Protein AF-A0A1Q9DSY7-F1 (afdb_monomer_lite)

Structure (mmCIF, N/CA/C/O backbone):
data_AF-A0A1Q9DSY7-F1
#
_entry.id   AF-A0A1Q9DSY7-F1
#
loop_
_atom_site.group_PDB
_atom_site.id
_atom_site.type_symbol
_atom_site.label_atom_id
_atom_site.label_alt_id
_atom_site.label_comp_id
_atom_site.label_asym_id
_atom_site.label_entity_id
_atom_site.label_seq_id
_atom_site.pdbx_PDB_ins_code
_atom_site.Cartn_x
_atom_site.Cartn_y
_atom_site.Cartn_z
_atom_site.occupancy
_atom_site.B_iso_or_equiv
_atom_site.auth_seq_id
_atom_site.auth_comp_id
_atom_site.auth_asym_id
_atom_site.auth_atom_id
_atom_site.pdbx_PDB_model_num
ATOM 1 N N . MET A 1 1 ? -3.908 -1.572 42.242 1.00 33.19 1 MET A N 1
ATOM 2 C CA . MET A 1 1 ? -3.074 -2.535 41.492 1.00 33.19 1 MET A CA 1
ATOM 3 C C . MET A 1 1 ? -2.670 -1.877 40.187 1.00 33.19 1 MET A C 1
ATOM 5 O O . MET A 1 1 ? -3.540 -1.512 39.409 1.00 33.19 1 MET A O 1
ATOM 9 N N . PHE A 1 2 ? -1.377 -1.599 40.025 1.00 33.16 2 PHE A N 1
ATOM 10 C CA . PHE A 1 2 ? -0.825 -0.871 38.883 1.00 33.16 2 PHE A CA 1
ATOM 11 C C . PHE A 1 2 ? -0.945 -1.714 37.606 1.00 33.16 2 PHE A C 1
ATOM 13 O O . PHE A 1 2 ? -0.324 -2.766 37.497 1.00 33.16 2 PHE A O 1
ATOM 20 N N . SER A 1 3 ? -1.744 -1.250 36.643 1.00 33.09 3 SER A N 1
ATOM 21 C CA . SER A 1 3 ? -1.763 -1.789 35.282 1.00 33.09 3 SER A CA 1
ATOM 22 C C . SER A 1 3 ? -0.524 -1.270 34.558 1.00 33.09 3 SER A C 1
ATOM 24 O O . SER A 1 3 ? -0.502 -0.122 34.112 1.00 33.09 3 SER A O 1
ATOM 26 N N . ALA A 1 4 ? 0.520 -2.092 34.477 1.00 34.44 4 ALA A N 1
ATOM 27 C CA . ALA A 1 4 ? 1.692 -1.797 33.668 1.00 34.44 4 ALA A CA 1
ATOM 28 C C . ALA A 1 4 ? 1.263 -1.725 32.196 1.00 34.44 4 ALA A C 1
ATOM 30 O O . ALA A 1 4 ? 1.007 -2.740 31.551 1.00 34.44 4 ALA A O 1
ATOM 31 N N . ALA A 1 5 ? 1.148 -0.508 31.668 1.00 36.41 5 ALA A N 1
ATOM 32 C CA . ALA A 1 5 ? 1.145 -0.289 30.236 1.00 36.41 5 ALA A CA 1
ATOM 33 C C . ALA A 1 5 ? 2.483 -0.820 29.712 1.00 36.41 5 ALA A C 1
ATOM 35 O O . ALA A 1 5 ? 3.521 -0.206 29.942 1.00 36.41 5 ALA A O 1
ATOM 36 N N . HIS A 1 6 ? 2.460 -1.984 29.066 1.00 41.50 6 HIS A N 1
ATOM 37 C CA . HIS A 1 6 ? 3.607 -2.519 28.349 1.00 41.50 6 HIS A CA 1
ATOM 38 C C . HIS A 1 6 ? 3.882 -1.567 27.178 1.00 41.50 6 HIS A C 1
ATOM 40 O O . HIS A 1 6 ? 3.264 -1.637 26.116 1.00 41.50 6 HIS A O 1
ATOM 46 N N . THR A 1 7 ? 4.710 -0.556 27.423 1.00 40.81 7 THR A N 1
ATOM 47 C CA . THR A 1 7 ? 5.272 0.289 26.378 1.00 40.81 7 THR A CA 1
ATOM 48 C C . THR A 1 7 ? 6.188 -0.610 25.564 1.00 40.81 7 THR A C 1
ATOM 50 O O . THR A 1 7 ? 7.263 -0.955 26.050 1.00 40.81 7 THR A O 1
ATOM 53 N N . ALA A 1 8 ? 5.727 -1.032 24.381 1.00 44.06 8 ALA A N 1
ATOM 54 C CA . ALA A 1 8 ? 6.540 -1.778 23.425 1.00 44.06 8 ALA A CA 1
ATOM 55 C C . ALA A 1 8 ? 7.907 -1.099 23.302 1.00 44.06 8 ALA A C 1
ATOM 57 O O . ALA A 1 8 ? 7.977 0.121 23.100 1.00 44.06 8 ALA A O 1
ATOM 58 N N . GLN A 1 9 ? 8.969 -1.868 23.529 1.00 46.31 9 GLN A N 1
ATOM 59 C CA . GLN A 1 9 ? 10.326 -1.349 23.476 1.00 46.31 9 GLN A CA 1
ATOM 60 C C . GLN A 1 9 ? 10.600 -0.899 22.026 1.00 46.31 9 GLN A C 1
ATOM 62 O O . GLN A 1 9 ? 10.039 -1.469 21.086 1.00 46.31 9 GLN A O 1
ATOM 67 N N . PRO A 1 10 ? 11.423 0.139 21.799 1.00 42.69 10 PRO A N 1
ATOM 68 C CA . PRO A 1 10 ? 11.762 0.595 20.447 1.00 42.69 10 PRO A CA 1
ATOM 69 C C . PRO A 1 10 ? 12.330 -0.528 19.559 1.00 42.69 10 PRO A C 1
ATOM 71 O O . PRO A 1 10 ? 12.114 -0.506 18.347 1.00 42.69 10 PRO A O 1
ATOM 74 N N . ASP A 1 11 ? 12.964 -1.532 20.168 1.00 49.66 11 ASP A N 1
ATOM 75 C CA . ASP A 1 11 ? 13.517 -2.705 19.489 1.00 49.66 11 ASP A CA 1
ATOM 76 C C . ASP A 1 11 ? 12.422 -3.616 18.899 1.00 49.66 11 ASP A C 1
ATOM 78 O O . ASP A 1 11 ? 12.539 -4.044 17.749 1.00 49.66 11 ASP A O 1
ATOM 82 N N . ASP A 1 12 ? 11.302 -3.809 19.608 1.00 46.19 12 ASP A N 1
ATOM 83 C CA . ASP A 1 12 ? 10.169 -4.625 19.138 1.00 46.19 12 ASP A CA 1
ATOM 84 C C . ASP A 1 12 ? 9.511 -4.007 17.893 1.00 46.19 12 ASP A C 1
ATOM 86 O O . ASP A 1 12 ? 9.080 -4.698 16.962 1.00 46.19 12 ASP A O 1
ATOM 90 N N . MET A 1 13 ? 9.439 -2.672 17.852 1.00 44.25 13 MET A N 1
ATOM 91 C CA . MET A 1 13 ? 8.847 -1.947 16.727 1.00 44.25 13 MET A CA 1
ATOM 92 C C . MET A 1 13 ? 9.724 -2.022 15.477 1.00 44.25 13 MET A C 1
ATOM 94 O O . MET A 1 13 ? 9.206 -2.194 14.370 1.00 44.25 13 MET A O 1
ATOM 98 N N . GLU A 1 14 ? 11.044 -1.897 15.625 1.00 51.97 14 GLU A N 1
ATOM 99 C CA . GLU A 1 14 ? 11.958 -1.995 14.487 1.00 51.97 14 GLU A CA 1
ATOM 100 C C . GLU A 1 14 ? 12.028 -3.433 13.954 1.00 51.97 14 GLU A C 1
ATOM 102 O O . GLU A 1 14 ? 11.975 -3.635 12.738 1.00 51.97 14 GLU A O 1
ATOM 107 N N . GLU A 1 15 ? 12.019 -4.443 14.830 1.00 56.41 15 GLU A N 1
ATOM 108 C CA . GLU A 1 15 ? 11.938 -5.847 14.415 1.00 56.41 15 GLU A CA 1
ATOM 109 C C . GLU A 1 15 ? 10.671 -6.120 13.589 1.00 56.41 15 GLU A C 1
ATOM 111 O O . GLU A 1 15 ? 10.726 -6.730 12.514 1.00 56.41 15 GLU A O 1
ATOM 116 N N . SER A 1 16 ? 9.532 -5.599 14.035 1.00 48.94 16 SER A N 1
ATOM 117 C CA . SER A 1 16 ? 8.248 -5.753 13.348 1.00 48.94 16 SER A CA 1
ATOM 118 C C . SER A 1 16 ? 8.242 -5.083 11.968 1.00 48.94 16 SER A C 1
ATOM 120 O O . SER A 1 16 ? 7.760 -5.654 10.982 1.00 48.94 16 SER A O 1
ATOM 122 N N . ARG A 1 17 ? 8.865 -3.901 11.840 1.00 56.41 17 ARG A N 1
ATOM 123 C CA . ARG A 1 17 ? 9.051 -3.225 10.542 1.00 56.41 17 ARG A CA 1
ATOM 124 C C . ARG A 1 17 ? 9.922 -4.042 9.592 1.00 56.41 17 ARG A C 1
ATOM 126 O O . ARG A 1 17 ? 9.596 -4.145 8.406 1.00 56.41 17 ARG A O 1
ATOM 133 N N . LEU A 1 18 ? 11.001 -4.639 10.095 1.00 60.00 18 LEU A N 1
ATOM 134 C CA . LEU A 1 18 ? 11.885 -5.492 9.302 1.00 60.00 18 LEU A CA 1
ATOM 135 C C . LEU A 1 18 ? 11.174 -6.771 8.840 1.00 60.00 18 LEU A C 1
ATOM 137 O O . LEU A 1 18 ? 11.294 -7.141 7.669 1.00 60.00 18 LEU A O 1
ATOM 141 N N . ARG A 1 19 ? 10.381 -7.405 9.714 1.00 60.47 19 ARG A N 1
ATOM 142 C CA . ARG A 1 19 ? 9.560 -8.582 9.378 1.00 60.47 19 ARG A CA 1
ATOM 143 C C . ARG A 1 19 ? 8.547 -8.271 8.280 1.00 60.47 19 ARG A C 1
ATOM 145 O O . ARG A 1 19 ? 8.488 -9.004 7.290 1.00 60.47 19 ARG A O 1
ATOM 152 N N . ARG A 1 20 ? 7.820 -7.152 8.391 1.00 60.44 20 ARG A N 1
ATOM 153 C CA . ARG A 1 20 ? 6.873 -6.703 7.356 1.00 60.44 20 ARG A CA 1
ATOM 154 C C . ARG A 1 20 ? 7.579 -6.499 6.023 1.00 60.44 20 ARG A C 1
ATOM 156 O O . ARG A 1 20 ? 7.180 -7.070 5.012 1.00 60.44 20 ARG A O 1
ATOM 163 N N . LYS A 1 21 ? 8.677 -5.742 6.034 1.00 66.94 21 LYS A N 1
ATOM 164 C CA . LYS A 1 21 ? 9.473 -5.495 4.834 1.00 66.94 21 LYS A CA 1
ATOM 165 C C . LYS A 1 21 ? 9.927 -6.803 4.185 1.00 66.94 21 LYS A C 1
ATOM 167 O O . LYS A 1 21 ? 9.869 -6.930 2.966 1.00 66.94 21 LYS A O 1
ATOM 172 N N . HIS A 1 22 ? 10.369 -7.774 4.982 1.00 70.94 22 HIS A N 1
ATOM 173 C CA . HIS A 1 22 ? 10.793 -9.076 4.482 1.00 70.94 22 HIS A CA 1
ATOM 174 C C . HIS A 1 22 ? 9.638 -9.849 3.827 1.00 70.94 22 HIS A C 1
ATOM 176 O O . HIS A 1 22 ? 9.811 -10.393 2.734 1.00 70.94 22 HIS A O 1
ATOM 182 N N . ARG A 1 23 ? 8.456 -9.862 4.457 1.00 73.38 23 ARG A N 1
ATOM 183 C CA . ARG A 1 23 ? 7.237 -10.480 3.913 1.00 73.38 23 ARG A CA 1
ATOM 184 C C . ARG A 1 23 ? 6.830 -9.832 2.590 1.00 73.38 23 ARG A C 1
ATOM 186 O O . ARG A 1 23 ? 6.677 -10.534 1.595 1.00 73.38 23 ARG A O 1
ATOM 193 N N . ASP A 1 24 ? 6.750 -8.506 2.549 1.00 75.50 24 ASP A N 1
ATOM 194 C CA . ASP A 1 24 ? 6.347 -7.754 1.356 1.00 75.50 24 ASP A CA 1
ATOM 195 C C . ASP A 1 24 ? 7.347 -7.934 0.206 1.00 75.50 24 ASP A C 1
ATOM 197 O O . ASP A 1 24 ? 6.963 -8.150 -0.945 1.00 75.50 24 ASP A O 1
ATOM 201 N N . LEU A 1 25 ? 8.646 -7.939 0.512 1.00 81.25 25 LEU A N 1
ATOM 202 C CA . LEU A 1 25 ? 9.692 -8.214 -0.470 1.00 81.25 25 LEU A CA 1
ATOM 203 C C . LEU A 1 25 ? 9.595 -9.647 -1.020 1.00 81.25 25 LEU A C 1
ATOM 205 O O . LEU A 1 25 ? 9.795 -9.864 -2.217 1.00 81.25 25 LEU A O 1
ATOM 209 N N . GLY A 1 26 ? 9.288 -10.624 -0.161 1.00 81.06 26 GLY A N 1
ATOM 210 C CA . GLY A 1 26 ? 9.023 -12.009 -0.554 1.00 81.06 26 GLY A CA 1
ATOM 211 C C . GLY A 1 26 ? 7.814 -12.120 -1.482 1.00 81.06 26 GLY A C 1
ATOM 212 O O . GLY A 1 26 ? 7.903 -12.756 -2.532 1.00 81.06 26 GLY A O 1
ATOM 213 N N . THR A 1 27 ? 6.730 -11.418 -1.154 1.00 80.12 27 THR A N 1
ATOM 214 C CA . THR A 1 27 ? 5.525 -11.323 -1.983 1.00 80.12 27 THR A CA 1
ATOM 215 C C . THR A 1 27 ? 5.835 -10.795 -3.381 1.00 80.12 27 THR A C 1
ATOM 217 O O . THR A 1 27 ? 5.399 -11.383 -4.367 1.00 80.12 27 THR A O 1
ATOM 220 N N . MET A 1 28 ? 6.638 -9.736 -3.504 1.00 89.12 28 MET A N 1
ATOM 221 C CA . MET A 1 28 ? 6.983 -9.158 -4.812 1.00 89.12 28 MET A CA 1
ATOM 222 C C . MET A 1 28 ? 7.811 -10.109 -5.677 1.00 89.12 28 MET A C 1
ATOM 224 O O . MET A 1 28 ? 7.562 -10.226 -6.877 1.00 89.12 28 MET A O 1
ATOM 228 N N . LYS A 1 29 ? 8.751 -10.840 -5.067 1.00 90.44 29 LYS A N 1
ATOM 229 C CA . LYS A 1 29 ? 9.505 -11.896 -5.758 1.00 90.44 29 LYS A CA 1
ATOM 230 C C . LYS A 1 29 ? 8.578 -13.014 -6.231 1.00 90.44 29 LYS A C 1
ATOM 232 O O . LYS A 1 29 ? 8.679 -13.443 -7.375 1.00 90.44 29 LYS A O 1
ATOM 237 N N . TRP A 1 30 ? 7.648 -13.447 -5.379 1.00 91.81 30 TRP A N 1
ATOM 238 C CA . TRP A 1 30 ? 6.680 -14.489 -5.721 1.00 91.81 30 TRP A CA 1
ATOM 239 C C . TRP A 1 30 ? 5.741 -14.065 -6.856 1.00 91.81 30 TRP A C 1
ATOM 241 O O . TRP A 1 30 ? 5.534 -14.836 -7.786 1.00 91.81 30 TRP A O 1
ATOM 251 N N . ILE A 1 31 ? 5.240 -12.824 -6.849 1.00 87.69 31 ILE A N 1
ATOM 252 C CA . ILE A 1 31 ? 4.460 -12.267 -7.969 1.00 87.69 31 ILE A CA 1
ATOM 253 C C . ILE A 1 31 ? 5.280 -12.305 -9.263 1.00 87.69 31 ILE A C 1
ATOM 255 O O . ILE A 1 31 ? 4.754 -12.696 -10.306 1.00 87.69 31 ILE A O 1
ATOM 259 N N . GLY A 1 32 ? 6.566 -11.949 -9.194 1.00 93.75 32 GLY A N 1
ATOM 260 C CA . GLY A 1 32 ? 7.490 -12.076 -10.319 1.00 93.75 32 GLY A CA 1
ATOM 261 C C . GLY A 1 32 ? 7.547 -13.504 -10.862 1.00 93.75 32 GLY A C 1
ATOM 262 O O . GLY A 1 32 ? 7.344 -13.702 -12.055 1.00 93.75 32 GLY A O 1
ATOM 263 N N . GLU A 1 33 ? 7.720 -14.498 -9.991 1.00 93.62 33 GLU A N 1
ATOM 264 C CA . GLU A 1 33 ? 7.727 -15.923 -10.363 1.00 93.62 33 GLU A CA 1
ATOM 265 C C . GLU A 1 33 ? 6.399 -16.408 -10.966 1.00 93.62 33 GLU A C 1
ATOM 267 O O . GLU A 1 33 ? 6.382 -17.230 -11.883 1.00 93.62 33 GLU A O 1
ATOM 272 N N . LEU A 1 34 ? 5.258 -15.914 -10.480 1.00 89.31 34 LEU A N 1
ATOM 273 C CA . LEU A 1 34 ? 3.962 -16.251 -11.071 1.00 89.31 34 LEU A CA 1
ATOM 274 C C . LEU A 1 34 ? 3.811 -15.678 -12.483 1.00 89.31 34 LEU A C 1
ATOM 276 O O . LEU A 1 34 ? 3.258 -16.343 -13.361 1.00 89.31 34 LEU A O 1
ATOM 280 N N . LEU A 1 35 ? 4.299 -14.455 -12.709 1.00 90.94 35 LEU A N 1
ATOM 281 C CA . LEU A 1 35 ? 4.298 -13.825 -14.027 1.00 90.94 35 LEU A CA 1
ATOM 282 C C . LEU A 1 35 ? 5.190 -14.597 -15.002 1.00 90.94 35 LEU 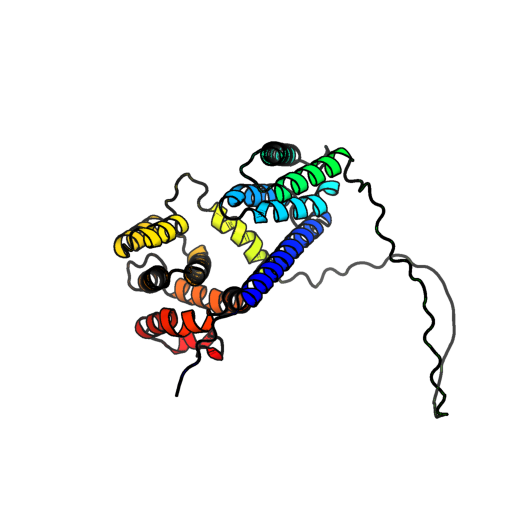A C 1
ATOM 284 O O . LEU A 1 35 ? 4.738 -14.910 -16.102 1.00 90.94 35 LEU A O 1
ATOM 288 N N . THR A 1 36 ? 6.417 -14.954 -14.606 1.00 93.56 36 THR A N 1
ATOM 289 C CA . THR A 1 36 ? 7.349 -15.693 -15.479 1.00 93.56 36 THR A CA 1
ATOM 290 C C . THR A 1 36 ? 6.828 -17.076 -15.860 1.00 93.56 36 THR A C 1
ATOM 292 O O . THR A 1 36 ? 7.066 -17.539 -16.972 1.00 93.56 36 THR A O 1
ATOM 295 N N . ARG A 1 37 ? 6.059 -17.720 -14.974 1.00 92.00 37 ARG A N 1
ATOM 296 C CA . ARG A 1 37 ? 5.406 -19.015 -15.228 1.00 92.00 37 ARG A CA 1
ATOM 297 C C . ARG A 1 37 ? 4.088 -18.911 -16.001 1.00 92.00 37 ARG A C 1
ATOM 299 O O . ARG A 1 37 ? 3.468 -19.936 -16.262 1.00 92.00 37 ARG A O 1
ATOM 306 N N . GLY A 1 38 ? 3.627 -17.703 -16.333 1.00 84.94 38 GLY A N 1
ATOM 307 C CA . GLY A 1 38 ? 2.357 -17.487 -17.035 1.00 84.94 38 GLY A CA 1
ATOM 308 C C . GLY A 1 38 ? 1.107 -17.742 -16.183 1.00 84.94 38 GLY A C 1
ATOM 309 O O . GLY A 1 38 ? 0.009 -17.841 -16.724 1.00 84.94 38 GLY A O 1
ATOM 310 N N . LEU A 1 39 ? 1.247 -17.824 -14.855 1.00 81.94 39 LEU A N 1
ATOM 311 C CA . LEU A 1 39 ? 0.126 -17.984 -13.917 1.00 81.94 39 LEU A CA 1
ATOM 312 C C . LEU A 1 39 ? -0.621 -16.662 -13.672 1.00 81.94 39 LEU A C 1
ATOM 314 O O . LEU A 1 39 ? -1.731 -16.650 -13.142 1.00 81.94 39 LEU A O 1
ATOM 318 N N . LEU A 1 40 ? -0.021 -15.542 -14.079 1.00 78.94 40 LEU A N 1
ATOM 319 C CA . LEU A 1 40 ? -0.614 -14.209 -14.083 1.00 78.94 40 LEU A CA 1
ATOM 320 C C . LEU A 1 40 ? -0.499 -13.588 -15.479 1.00 78.94 40 LEU A C 1
ATOM 322 O O . LEU A 1 40 ? 0.445 -13.854 -16.221 1.00 78.94 40 LEU A O 1
ATOM 326 N N . ARG A 1 41 ? -1.454 -12.718 -15.837 1.00 79.19 41 ARG A N 1
ATOM 327 C CA . ARG A 1 41 ? -1.409 -12.003 -17.124 1.00 79.19 41 ARG A CA 1
ATOM 328 C C . ARG A 1 41 ? -0.187 -11.086 -17.174 1.00 79.19 41 ARG A C 1
ATOM 330 O O . ARG A 1 41 ? -0.019 -10.251 -16.289 1.00 79.19 41 ARG A O 1
ATOM 337 N N . SER A 1 42 ? 0.586 -11.171 -18.255 1.00 86.25 42 SER A N 1
ATOM 338 C CA . SER A 1 42 ? 1.848 -10.438 -18.440 1.00 86.25 42 SER A CA 1
ATOM 339 C C . SER A 1 42 ? 1.718 -8.921 -18.253 1.00 86.25 42 SER A C 1
ATOM 341 O O . SER A 1 42 ? 2.563 -8.310 -17.602 1.00 86.25 42 SER A O 1
ATOM 343 N N . ARG A 1 43 ? 0.615 -8.313 -18.718 1.00 83.44 43 ARG A N 1
ATOM 344 C CA . ARG A 1 43 ? 0.329 -6.873 -18.552 1.00 83.44 43 ARG A CA 1
ATOM 345 C C . ARG A 1 43 ? 0.382 -6.368 -17.106 1.00 83.44 43 ARG A C 1
ATOM 347 O O . ARG A 1 43 ? 0.584 -5.178 -16.883 1.00 83.44 43 ARG A O 1
ATOM 354 N N . LEU A 1 44 ? 0.182 -7.254 -16.125 1.00 86.00 44 LEU A N 1
ATOM 355 C CA . LEU A 1 44 ? 0.195 -6.884 -14.711 1.00 86.00 44 LEU A CA 1
ATOM 356 C C . LEU A 1 44 ? 1.574 -6.403 -14.257 1.00 86.00 44 LEU A C 1
ATOM 358 O O . LEU A 1 44 ? 1.627 -5.552 -13.378 1.00 86.00 44 LEU A O 1
ATOM 362 N N . LEU A 1 45 ? 2.667 -6.865 -14.878 1.00 91.06 45 LEU A N 1
ATOM 363 C CA . LEU A 1 45 ? 4.018 -6.437 -14.511 1.00 91.06 45 LEU A CA 1
ATOM 364 C C . LEU A 1 45 ? 4.158 -4.909 -14.561 1.00 91.06 45 LEU A C 1
ATOM 366 O O . LEU A 1 45 ? 4.557 -4.291 -13.575 1.00 91.06 45 LEU A O 1
ATOM 370 N N . CYS A 1 46 ? 3.788 -4.298 -15.690 1.00 89.62 46 CYS A N 1
ATOM 371 C CA . CYS A 1 46 ? 3.905 -2.855 -15.872 1.00 89.62 46 CYS A CA 1
ATOM 372 C C . CYS A 1 46 ? 2.991 -2.085 -14.913 1.00 89.62 46 CYS A C 1
ATOM 374 O O . CYS A 1 46 ? 3.440 -1.122 -14.299 1.00 89.62 46 CYS A O 1
ATOM 376 N N . SER A 1 47 ? 1.741 -2.528 -14.728 1.00 86.12 47 SER A N 1
ATOM 377 C CA . SER A 1 47 ? 0.809 -1.895 -13.784 1.00 86.12 47 SER A CA 1
ATOM 378 C C . SER A 1 47 ? 1.318 -1.952 -12.342 1.00 86.12 47 SER A C 1
ATOM 380 O O . SER A 1 47 ? 1.253 -0.952 -11.629 1.00 86.12 47 SER A O 1
ATOM 382 N N . CYS A 1 48 ? 1.862 -3.095 -11.917 1.00 86.75 48 CYS A N 1
ATOM 383 C CA . CYS A 1 48 ? 2.414 -3.263 -10.579 1.00 86.75 48 CYS A CA 1
ATOM 384 C C . CYS A 1 48 ? 3.605 -2.328 -10.340 1.00 86.75 48 CYS A C 1
ATOM 386 O O . CYS A 1 48 ? 3.637 -1.622 -9.335 1.00 86.75 48 CYS A O 1
ATOM 388 N N . VAL A 1 49 ? 4.567 -2.295 -11.267 1.00 94.12 49 VAL A N 1
ATOM 389 C CA . VAL A 1 49 ? 5.760 -1.442 -11.153 1.00 94.12 49 VAL A CA 1
ATOM 390 C C . VAL A 1 49 ? 5.378 0.037 -11.166 1.00 94.12 49 VAL A C 1
ATOM 392 O O . VAL A 1 49 ? 5.826 0.778 -10.297 1.00 94.12 49 VAL A O 1
ATOM 395 N N . GLN A 1 50 ? 4.501 0.457 -12.082 1.00 91.25 50 GLN A N 1
ATOM 396 C CA . GLN A 1 50 ? 4.011 1.836 -12.150 1.00 91.25 50 GLN A CA 1
ATOM 397 C C . GLN A 1 50 ? 3.383 2.284 -10.824 1.00 91.25 50 GLN A C 1
ATOM 399 O O . GLN A 1 50 ? 3.683 3.370 -10.331 1.00 91.25 50 GLN A O 1
ATOM 404 N N . GLN A 1 51 ? 2.558 1.431 -10.212 1.00 82.62 51 GLN A N 1
ATOM 405 C CA . GLN A 1 51 ? 1.907 1.744 -8.942 1.00 82.62 51 GLN A CA 1
ATOM 406 C C . GLN A 1 51 ? 2.903 1.834 -7.780 1.00 82.62 51 GLN A C 1
ATOM 408 O O . GLN A 1 51 ? 2.820 2.744 -6.954 1.00 82.62 51 GLN A O 1
ATOM 413 N N . LEU A 1 52 ? 3.865 0.910 -7.719 1.00 87.19 52 LEU A N 1
ATOM 414 C CA . LEU A 1 52 ? 4.918 0.933 -6.703 1.00 87.19 52 LEU A CA 1
ATOM 415 C C . LEU A 1 52 ? 5.765 2.208 -6.813 1.00 87.19 52 LEU A C 1
ATOM 417 O O . LEU A 1 52 ? 6.091 2.825 -5.798 1.00 87.19 52 LEU A O 1
ATOM 421 N N . LEU A 1 53 ? 6.080 2.646 -8.034 1.00 90.88 53 LEU A N 1
ATOM 422 C CA . LEU A 1 53 ? 6.787 3.905 -8.246 1.00 90.88 53 LEU A CA 1
ATOM 423 C C . LEU A 1 53 ? 5.918 5.109 -7.867 1.00 90.88 53 LEU A C 1
ATOM 425 O O . LEU A 1 53 ? 6.433 6.014 -7.216 1.00 90.88 53 LEU A O 1
ATOM 429 N N . ALA A 1 54 ? 4.624 5.140 -8.191 1.00 84.19 54 ALA A N 1
ATOM 430 C CA . ALA A 1 54 ? 3.739 6.257 -7.836 1.00 84.19 54 ALA A CA 1
ATOM 431 C C . ALA A 1 54 ? 3.667 6.505 -6.313 1.00 84.19 54 ALA A C 1
ATOM 433 O O . ALA A 1 54 ? 3.750 7.645 -5.855 1.00 84.19 54 ALA A O 1
ATOM 434 N N . GLU A 1 55 ? 3.614 5.438 -5.511 1.00 77.88 55 GLU A N 1
ATOM 435 C CA . GLU A 1 55 ? 3.511 5.516 -4.044 1.00 77.88 55 GLU A CA 1
ATOM 436 C C . GLU A 1 55 ? 4.846 5.813 -3.330 1.00 77.88 55 GLU A C 1
ATOM 438 O O . GLU A 1 55 ? 4.879 5.998 -2.106 1.00 77.88 55 GLU A O 1
ATOM 443 N N . ARG A 1 56 ? 5.964 5.918 -4.064 1.00 82.88 56 ARG A N 1
ATOM 444 C CA . ARG A 1 56 ? 7.314 6.116 -3.496 1.00 82.88 56 ARG A CA 1
ATOM 445 C C . ARG A 1 56 ? 7.429 7.317 -2.555 1.00 82.88 56 ARG A C 1
ATOM 447 O O . ARG A 1 56 ? 8.198 7.271 -1.600 1.00 82.88 56 ARG A O 1
ATOM 454 N N . ARG A 1 57 ? 6.664 8.389 -2.811 1.00 75.94 57 ARG A N 1
ATOM 455 C CA . ARG A 1 57 ? 6.667 9.611 -1.984 1.00 75.94 57 ARG A CA 1
ATOM 456 C C . ARG A 1 57 ? 6.079 9.363 -0.596 1.00 75.94 57 ARG A C 1
ATOM 458 O O . ARG A 1 57 ? 6.496 10.001 0.363 1.00 75.94 57 ARG A O 1
ATOM 465 N N . ARG A 1 58 ? 5.121 8.439 -0.491 1.00 66.75 58 ARG A N 1
ATOM 466 C CA . ARG A 1 58 ? 4.483 8.062 0.773 1.00 66.75 58 ARG A CA 1
ATOM 467 C C . ARG A 1 58 ? 5.333 7.059 1.541 1.00 66.75 58 ARG A C 1
ATOM 469 O O . ARG A 1 58 ? 5.500 7.198 2.748 1.00 66.75 58 ARG A O 1
ATOM 476 N N . CYS A 1 59 ? 5.865 6.055 0.846 1.00 69.81 59 CYS A N 1
ATOM 477 C CA . CYS A 1 59 ? 6.775 5.078 1.429 1.00 69.81 59 CYS A CA 1
ATOM 478 C C . CYS A 1 59 ? 7.919 4.769 0.449 1.00 69.81 59 CYS A C 1
ATOM 480 O O . CYS A 1 59 ? 7.713 4.043 -0.527 1.00 69.81 59 CYS A O 1
ATOM 482 N N . PRO A 1 60 ? 9.150 5.242 0.722 1.00 77.50 60 PRO A N 1
ATOM 483 C CA . PRO A 1 60 ? 10.305 5.003 -0.148 1.00 77.50 60 PRO A CA 1
ATOM 484 C C . PRO A 1 60 ? 10.631 3.515 -0.362 1.00 77.50 60 PRO A C 1
ATOM 486 O O . PRO A 1 60 ? 11.277 3.151 -1.341 1.00 77.50 60 PRO A O 1
ATOM 489 N N . GLN A 1 61 ? 10.159 2.635 0.529 1.00 79.31 61 GLN A N 1
ATOM 490 C CA . GLN A 1 61 ? 10.361 1.185 0.447 1.00 79.31 61 GLN A CA 1
ATOM 491 C C . GLN A 1 61 ? 9.685 0.552 -0.780 1.00 79.31 61 GLN A C 1
ATOM 493 O O . GLN A 1 61 ? 10.137 -0.491 -1.246 1.00 79.31 61 GLN A O 1
ATOM 498 N N . PHE A 1 62 ? 8.666 1.195 -1.366 1.00 83.56 62 PHE A N 1
ATOM 499 C CA . PHE A 1 62 ? 8.037 0.701 -2.595 1.00 83.56 62 PHE A CA 1
ATOM 500 C C . PH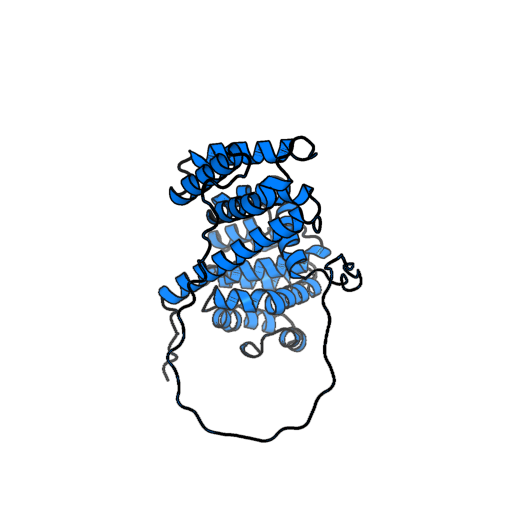E A 1 62 ? 9.003 0.644 -3.786 1.00 83.56 62 PHE A C 1
ATOM 502 O O . PHE A 1 62 ? 8.843 -0.203 -4.663 1.00 83.56 62 PHE A O 1
ATOM 509 N N . VAL A 1 63 ? 10.058 1.466 -3.790 1.00 92.62 63 VAL A N 1
ATOM 510 C CA . VAL A 1 63 ? 11.131 1.389 -4.795 1.00 92.62 63 VAL A CA 1
ATOM 511 C C . VAL A 1 63 ? 11.882 0.056 -4.694 1.00 92.62 63 VAL A C 1
ATOM 513 O O . VAL A 1 63 ? 12.208 -0.557 -5.708 1.00 92.62 63 VAL A O 1
ATOM 516 N N . GLU A 1 64 ? 12.112 -0.439 -3.475 1.00 93.00 64 GLU A N 1
ATOM 517 C CA . GLU A 1 64 ? 12.769 -1.729 -3.236 1.00 93.00 64 GLU A CA 1
ATOM 518 C C . GLU A 1 64 ? 11.896 -2.903 -3.696 1.00 93.00 64 GLU A C 1
ATOM 520 O O . GLU A 1 64 ? 12.396 -3.872 -4.268 1.00 93.00 64 GLU A O 1
ATOM 525 N N . PHE A 1 65 ? 10.582 -2.776 -3.528 1.00 91.50 65 PHE A N 1
ATOM 526 C CA . PHE A 1 65 ? 9.589 -3.740 -3.999 1.00 91.50 65 PHE A CA 1
ATOM 527 C C . PHE A 1 65 ? 9.490 -3.769 -5.529 1.00 91.50 65 PHE A C 1
ATOM 529 O O . PHE A 1 65 ? 9.494 -4.853 -6.115 1.00 91.50 65 PHE A O 1
ATOM 536 N N . ALA A 1 66 ? 9.491 -2.601 -6.183 1.00 95.31 66 ALA A N 1
ATOM 537 C CA . ALA A 1 66 ? 9.534 -2.499 -7.642 1.00 95.31 66 ALA A CA 1
ATOM 538 C C . ALA A 1 66 ? 10.809 -3.143 -8.202 1.00 95.31 66 ALA A C 1
ATOM 540 O O . ALA A 1 66 ? 10.748 -3.951 -9.130 1.00 95.31 66 ALA A O 1
ATOM 541 N N . ALA A 1 67 ? 11.958 -2.846 -7.587 1.00 97.19 67 ALA A N 1
ATOM 542 C CA . ALA A 1 67 ? 13.228 -3.439 -7.978 1.00 97.19 67 ALA A CA 1
ATOM 543 C C . ALA A 1 67 ? 13.236 -4.964 -7.792 1.00 97.19 67 ALA A C 1
ATOM 545 O O . ALA A 1 67 ? 13.709 -5.680 -8.669 1.00 97.19 67 ALA A O 1
ATOM 546 N N . ALA A 1 68 ? 12.689 -5.483 -6.689 1.00 94.88 68 ALA A N 1
ATOM 547 C CA . ALA A 1 68 ? 12.602 -6.924 -6.451 1.00 94.88 68 ALA A CA 1
ATOM 548 C C . ALA A 1 68 ? 11.715 -7.643 -7.477 1.00 94.88 68 ALA A C 1
ATOM 550 O O . ALA A 1 68 ? 12.122 -8.676 -8.005 1.00 94.88 68 ALA A O 1
ATOM 551 N N . LEU A 1 69 ? 10.548 -7.075 -7.798 1.00 95.38 69 LEU A N 1
ATOM 552 C CA . LEU A 1 69 ? 9.647 -7.610 -8.820 1.00 95.38 69 LEU A CA 1
ATOM 553 C C . LEU A 1 69 ? 10.338 -7.677 -10.193 1.00 95.38 69 LEU A C 1
ATOM 555 O O . LEU A 1 69 ? 10.292 -8.708 -10.866 1.00 95.38 69 LEU A O 1
ATOM 559 N N . LEU A 1 70 ? 11.029 -6.601 -10.582 1.00 97.44 70 LEU A N 1
ATOM 560 C CA . LEU A 1 70 ? 11.769 -6.535 -11.843 1.00 97.44 70 LEU A CA 1
ATOM 561 C C . LEU A 1 70 ? 12.979 -7.475 -11.876 1.00 97.44 70 LEU A C 1
ATOM 563 O O . LEU A 1 70 ? 13.253 -8.040 -12.927 1.00 97.44 70 LEU A O 1
ATOM 567 N N . ARG A 1 71 ? 13.675 -7.710 -10.756 1.00 96.50 71 ARG A N 1
ATOM 568 C CA . ARG A 1 71 ? 14.761 -8.711 -10.700 1.00 96.50 71 ARG A CA 1
ATOM 569 C C . ARG A 1 71 ? 14.260 -10.125 -10.992 1.00 96.50 71 ARG A C 1
ATOM 571 O O . ARG A 1 71 ? 14.965 -10.877 -11.654 1.00 96.50 71 ARG A O 1
ATOM 578 N N . SER A 1 72 ? 13.066 -10.478 -10.519 1.00 95.12 72 SER A N 1
ATOM 579 C CA . SER A 1 72 ? 12.467 -11.796 -10.762 1.00 95.12 72 SER A CA 1
ATOM 580 C C . SER A 1 72 ? 11.890 -11.927 -12.175 1.00 95.12 72 SER A C 1
ATOM 582 O O . SER A 1 72 ? 12.106 -12.932 -12.844 1.00 95.12 72 SER A O 1
ATOM 584 N N . ALA A 1 73 ? 11.161 -10.913 -12.650 1.00 95.69 73 ALA A N 1
ATOM 585 C CA . ALA A 1 73 ? 10.410 -11.000 -13.904 1.00 95.69 73 ALA A CA 1
ATOM 586 C C . ALA A 1 73 ? 11.176 -10.482 -15.138 1.00 95.69 73 ALA A C 1
ATOM 588 O O . ALA A 1 73 ? 10.872 -10.870 -16.267 1.00 95.69 73 ALA A O 1
ATOM 589 N N . GLY A 1 74 ? 12.173 -9.619 -14.943 1.00 94.19 74 GLY A N 1
ATOM 590 C CA . GLY A 1 74 ? 12.791 -8.807 -15.992 1.00 94.19 74 GLY A CA 1
ATOM 591 C C . GLY A 1 74 ? 13.348 -9.603 -17.166 1.00 94.19 74 GLY A C 1
ATOM 592 O O . GLY A 1 74 ? 13.021 -9.295 -18.308 1.00 94.19 74 GLY A O 1
ATOM 593 N N . LYS A 1 75 ? 14.071 -10.698 -16.896 1.00 95.12 75 LYS A N 1
ATOM 594 C CA . LYS A 1 75 ? 14.630 -11.577 -17.939 1.00 95.12 75 LYS A CA 1
ATOM 595 C C . LYS A 1 75 ? 13.573 -12.133 -18.900 1.00 95.12 75 LYS A C 1
ATOM 597 O O . LYS A 1 75 ? 13.861 -12.343 -20.072 1.00 95.12 75 LYS A O 1
ATOM 602 N N . THR A 1 76 ? 12.361 -12.383 -18.407 1.00 95.25 76 THR A N 1
ATOM 603 C CA . THR A 1 76 ? 11.280 -12.983 -19.206 1.00 95.25 76 THR A CA 1
ATOM 604 C C . THR A 1 76 ? 10.565 -11.946 -20.069 1.00 95.25 76 THR A C 1
ATOM 606 O O . THR A 1 76 ? 10.144 -12.254 -21.180 1.00 95.25 76 THR A O 1
ATOM 609 N N . PHE A 1 77 ? 10.422 -10.715 -19.569 1.00 95.75 77 PHE A N 1
ATOM 610 C CA . PHE A 1 77 ? 9.573 -9.697 -20.193 1.00 95.75 77 PHE A CA 1
ATOM 611 C C . PHE A 1 77 ? 10.345 -8.593 -20.921 1.00 95.75 77 PHE A C 1
ATOM 613 O O . PHE A 1 77 ? 9.790 -7.949 -21.805 1.00 95.75 77 PHE A O 1
ATOM 620 N N . ASP A 1 78 ? 11.631 -8.384 -20.640 1.00 95.00 78 ASP A N 1
ATOM 621 C CA . ASP A 1 78 ? 12.458 -7.393 -21.341 1.00 95.00 78 ASP A CA 1
ATOM 622 C C . ASP A 1 78 ? 12.981 -7.923 -22.691 1.00 95.00 78 ASP A C 1
ATOM 624 O O . ASP A 1 78 ? 14.147 -7.761 -23.052 1.00 95.00 78 ASP A O 1
ATOM 628 N N . VAL A 1 79 ? 12.089 -8.525 -23.488 1.00 94.12 79 VAL A N 1
ATOM 629 C CA . VAL A 1 79 ? 12.353 -9.065 -24.836 1.00 94.12 79 VAL A CA 1
ATOM 630 C C . VAL A 1 79 ? 11.611 -8.260 -25.913 1.00 94.12 79 VAL A C 1
ATOM 632 O O . VAL A 1 79 ? 10.505 -7.791 -25.642 1.00 94.12 79 VAL A O 1
ATOM 635 N N . PRO A 1 80 ? 12.186 -8.031 -27.113 1.00 93.00 80 PRO A N 1
ATOM 636 C CA . PRO A 1 80 ? 11.563 -7.196 -28.152 1.00 93.00 80 PRO A CA 1
ATOM 637 C C . PRO A 1 80 ? 10.188 -7.683 -28.616 1.00 93.00 80 PRO A C 1
ATOM 639 O O . PRO A 1 80 ? 9.371 -6.879 -29.047 1.00 93.00 80 PRO A O 1
ATOM 642 N N . SER A 1 81 ? 9.929 -8.985 -28.499 1.00 94.38 81 SER A N 1
ATOM 643 C CA . SER A 1 81 ? 8.672 -9.631 -28.884 1.00 94.38 81 SER A CA 1
ATOM 644 C C . SER A 1 81 ? 7.513 -9.375 -27.919 1.00 94.38 81 SER A C 1
ATOM 646 O O . SER A 1 81 ? 6.375 -9.720 -28.235 1.00 94.38 81 SER A O 1
ATOM 648 N N . TRP A 1 82 ? 7.767 -8.805 -26.737 1.00 95.44 82 TRP A N 1
ATOM 649 C CA . TRP A 1 82 ? 6.721 -8.598 -25.745 1.00 95.44 82 TRP A CA 1
ATOM 650 C C . TRP A 1 82 ? 5.945 -7.298 -25.986 1.00 95.44 82 TRP A C 1
ATOM 652 O O . TRP A 1 82 ? 6.514 -6.207 -25.958 1.00 95.44 82 TRP A O 1
ATOM 662 N N . GLU A 1 83 ? 4.624 -7.416 -26.148 1.00 93.88 83 GLU A N 1
ATOM 663 C CA . GLU A 1 83 ? 3.694 -6.319 -26.467 1.00 93.88 83 GLU A CA 1
ATOM 664 C C . GLU A 1 83 ? 3.838 -5.094 -25.545 1.00 93.88 83 GLU A C 1
ATOM 666 O O . GLU A 1 83 ? 3.796 -3.953 -26.000 1.00 93.88 83 GLU A O 1
ATOM 671 N N . HIS A 1 84 ? 4.053 -5.307 -24.243 1.00 92.88 84 HIS A N 1
ATOM 672 C CA . HIS A 1 84 ? 4.117 -4.224 -23.254 1.00 92.88 84 HIS A CA 1
ATOM 673 C C . HIS A 1 84 ? 5.539 -3.699 -22.996 1.00 92.88 84 HIS A C 1
ATOM 675 O O . HIS A 1 84 ? 5.735 -2.847 -22.123 1.00 92.88 84 HIS A O 1
ATOM 681 N N . ARG A 1 85 ? 6.539 -4.139 -23.773 1.00 94.25 85 ARG A N 1
ATOM 682 C CA . ARG A 1 85 ? 7.924 -3.653 -23.662 1.00 94.25 85 ARG A CA 1
ATOM 683 C C . ARG A 1 85 ? 8.036 -2.122 -23.723 1.00 94.25 85 ARG A C 1
ATOM 685 O O . ARG A 1 85 ? 8.782 -1.588 -22.902 1.00 94.25 85 ARG A O 1
ATOM 692 N N . PRO A 1 86 ? 7.312 -1.381 -24.590 1.00 96.12 86 PRO A N 1
ATOM 693 C CA . PRO A 1 86 ? 7.400 0.082 -24.605 1.00 96.12 86 PRO A CA 1
ATOM 694 C C . PRO A 1 86 ? 6.973 0.725 -23.279 1.00 96.12 86 PRO A C 1
ATOM 696 O O . PRO A 1 86 ? 7.559 1.716 -22.848 1.00 96.12 86 PRO A O 1
ATOM 699 N N . GLN A 1 87 ? 5.981 0.153 -22.589 1.00 95.25 87 GLN A N 1
ATOM 700 C CA . GLN A 1 87 ? 5.571 0.626 -21.265 1.00 95.25 87 GLN A CA 1
ATOM 701 C C . GLN A 1 87 ? 6.637 0.306 -20.213 1.00 95.25 87 GLN A C 1
ATOM 703 O O . GLN A 1 87 ? 6.963 1.158 -19.391 1.00 95.25 87 GLN A O 1
ATOM 708 N N . LEU A 1 88 ? 7.228 -0.890 -20.265 1.00 96.31 88 LEU A N 1
ATOM 709 C CA . LEU A 1 88 ? 8.336 -1.260 -19.384 1.00 96.31 88 LEU A CA 1
ATOM 710 C C . LEU A 1 88 ? 9.566 -0.358 -19.583 1.00 96.31 88 LEU A C 1
ATOM 712 O O . LEU A 1 88 ? 10.199 0.033 -18.608 1.00 96.31 88 LEU A O 1
ATOM 716 N N . GLN A 1 89 ? 9.876 0.035 -20.821 1.00 96.94 89 GLN A N 1
ATOM 717 C CA . GLN A 1 89 ? 10.956 0.981 -21.118 1.00 96.94 89 GLN A CA 1
ATOM 718 C C . GLN A 1 89 ? 10.729 2.348 -20.465 1.00 96.94 89 GLN A C 1
ATOM 720 O O . GLN A 1 89 ? 11.664 2.888 -19.880 1.00 96.94 89 GLN A O 1
ATOM 725 N N . LYS A 1 90 ? 9.495 2.873 -20.497 1.00 97.50 90 LYS A N 1
ATOM 726 C CA . LYS A 1 90 ? 9.144 4.123 -19.799 1.00 97.50 90 LYS A CA 1
ATOM 727 C C . LYS A 1 90 ? 9.377 4.022 -18.291 1.00 97.50 90 LYS A C 1
ATOM 729 O O . LYS A 1 90 ? 9.911 4.949 -17.697 1.00 97.50 90 LYS A O 1
ATOM 734 N N . LEU A 1 91 ? 9.024 2.887 -17.686 1.00 97.69 91 LEU A N 1
ATOM 735 C CA . LEU A 1 91 ? 9.240 2.655 -16.255 1.00 97.69 91 LEU A CA 1
ATOM 736 C C . LEU A 1 91 ? 10.731 2.604 -15.904 1.00 97.69 91 LEU A C 1
ATOM 738 O O . LEU A 1 91 ? 11.137 3.160 -14.891 1.00 97.69 91 LEU A O 1
ATOM 742 N N . PHE A 1 92 ? 11.563 1.990 -16.749 1.00 98.00 92 PHE A N 1
ATOM 743 C CA . PHE A 1 92 ? 13.012 2.021 -16.545 1.00 98.00 92 PHE A CA 1
ATOM 744 C C . PHE A 1 92 ? 13.610 3.421 -16.702 1.00 98.00 92 PHE A C 1
ATOM 746 O O . PHE A 1 92 ? 14.501 3.755 -15.929 1.00 98.00 92 PHE A O 1
ATOM 753 N N . ALA A 1 93 ? 13.110 4.236 -17.636 1.00 97.81 93 ALA A N 1
ATOM 754 C CA . ALA A 1 93 ? 13.526 5.633 -17.758 1.00 97.81 93 ALA A CA 1
ATOM 755 C C . ALA A 1 93 ? 13.172 6.437 -16.492 1.00 97.81 93 ALA A C 1
ATOM 757 O O . ALA A 1 93 ? 14.021 7.136 -15.947 1.00 97.81 93 ALA A O 1
ATOM 758 N N . GLU A 1 94 ? 11.965 6.253 -15.938 1.00 97.31 94 GLU A N 1
ATOM 759 C CA . GLU A 1 94 ? 11.592 6.858 -14.648 1.00 97.31 94 GLU A CA 1
ATOM 760 C C . GLU A 1 94 ? 12.526 6.393 -13.514 1.00 97.31 94 GLU A C 1
ATOM 762 O O . GLU A 1 94 ? 12.950 7.186 -12.673 1.00 97.31 94 GLU A O 1
ATOM 767 N N . MET A 1 95 ? 12.888 5.108 -13.480 1.00 97.44 95 MET A N 1
ATOM 768 C CA . MET A 1 95 ? 13.825 4.579 -12.481 1.00 97.44 95 MET A CA 1
ATOM 769 C C . MET A 1 95 ? 15.249 5.130 -12.650 1.00 97.44 95 MET A C 1
ATOM 771 O O . MET A 1 95 ? 15.947 5.309 -11.651 1.00 97.44 95 MET A O 1
ATOM 775 N N . GLU A 1 96 ? 15.678 5.422 -13.875 1.00 97.62 96 GLU A N 1
ATOM 776 C CA . GLU A 1 96 ? 16.963 6.061 -14.167 1.00 97.62 96 GLU A CA 1
ATOM 777 C C . GLU A 1 96 ? 17.007 7.498 -13.633 1.00 97.62 96 GLU A C 1
ATOM 779 O O . GLU A 1 96 ? 17.931 7.840 -12.887 1.00 97.62 96 GLU A O 1
ATOM 784 N N . GLU A 1 97 ? 15.964 8.294 -13.882 1.00 96.88 97 GLU A N 1
ATOM 785 C CA . GLU A 1 97 ? 15.803 9.634 -13.297 1.00 96.88 97 GLU A CA 1
ATOM 786 C C . GLU A 1 97 ? 15.809 9.584 -11.757 1.00 96.88 97 GLU A C 1
ATOM 788 O O . GLU A 1 97 ? 16.484 10.366 -11.081 1.00 96.88 97 GLU A O 1
ATOM 793 N N . LEU A 1 98 ? 15.110 8.608 -11.169 1.00 95.75 98 LEU A N 1
ATOM 794 C CA . LEU A 1 98 ? 15.078 8.413 -9.717 1.00 95.75 98 LEU A CA 1
ATOM 795 C C . LEU A 1 98 ? 16.431 7.990 -9.129 1.00 95.75 98 LEU A C 1
ATOM 797 O O . LEU A 1 98 ? 16.712 8.283 -7.966 1.00 95.75 98 LEU A O 1
ATOM 801 N N . SER A 1 99 ? 17.287 7.326 -9.906 1.00 96.50 99 SER A N 1
ATOM 802 C CA . SER A 1 99 ? 18.608 6.869 -9.454 1.00 96.50 99 SER A CA 1
ATOM 803 C C . SER A 1 99 ? 19.624 8.007 -9.260 1.00 96.50 99 SER A C 1
ATOM 805 O O . SER A 1 99 ? 20.653 7.831 -8.591 1.00 96.50 99 SER A O 1
ATOM 807 N N . THR A 1 100 ? 19.347 9.180 -9.833 1.00 94.50 100 THR A N 1
ATOM 808 C CA . THR A 1 100 ? 20.171 10.391 -9.706 1.00 94.50 100 THR A CA 1
ATOM 809 C C . THR A 1 100 ? 19.539 11.416 -8.764 1.00 94.50 100 THR A C 1
ATOM 811 O O . THR A 1 100 ? 20.266 12.102 -8.050 1.00 94.50 100 THR A O 1
ATOM 814 N N . SER A 1 101 ? 18.208 11.444 -8.670 1.00 91.06 101 SER A N 1
ATOM 815 C CA . SER A 1 101 ? 17.444 12.367 -7.825 1.00 91.06 101 SER A CA 1
ATOM 816 C C . SER A 1 101 ? 17.738 12.249 -6.321 1.00 91.06 101 SER A C 1
ATOM 818 O O . SER A 1 101 ? 17.636 11.173 -5.735 1.00 91.06 101 SER A O 1
ATOM 820 N N . ASP A 1 102 ? 17.955 13.382 -5.647 1.00 91.06 102 ASP A N 1
ATOM 821 C CA . ASP 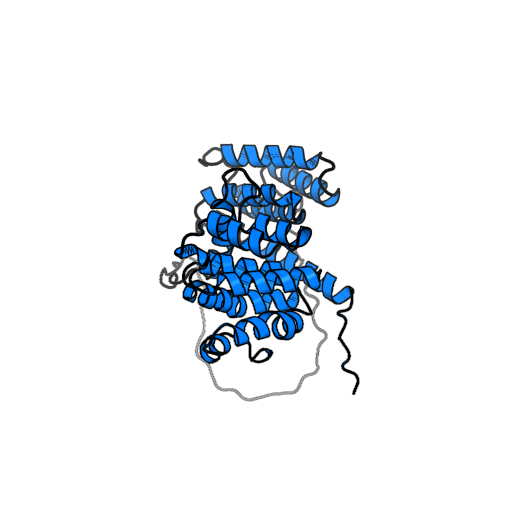A 1 102 ? 18.092 13.452 -4.180 1.00 91.06 102 ASP A CA 1
ATOM 822 C C . ASP A 1 102 ? 16.773 13.229 -3.414 1.00 91.06 102 ASP A C 1
ATOM 824 O O . ASP A 1 102 ? 16.752 13.226 -2.184 1.00 91.06 102 ASP A O 1
ATOM 828 N N . SER A 1 103 ? 15.665 12.979 -4.122 1.00 87.88 103 SER A N 1
ATOM 829 C CA . SER A 1 103 ? 14.394 12.572 -3.507 1.00 87.88 103 SER A CA 1
ATOM 830 C C . SER A 1 103 ? 14.433 11.169 -2.885 1.00 87.88 103 SER A C 1
ATOM 832 O O . SER A 1 103 ? 13.561 10.829 -2.083 1.00 87.88 103 SER A O 1
ATOM 834 N N . LEU A 1 104 ? 15.435 10.350 -3.233 1.00 90.00 104 LEU A N 1
ATOM 835 C CA . LEU A 1 104 ? 15.639 9.009 -2.693 1.00 90.00 104 LEU A CA 1
ATOM 836 C C . LEU A 1 104 ? 16.894 8.927 -1.821 1.00 90.00 104 LEU A C 1
ATOM 838 O O . LEU A 1 104 ? 17.923 9.552 -2.085 1.00 90.00 104 LEU A O 1
ATOM 842 N N . SER A 1 105 ? 16.843 8.063 -0.803 1.00 90.94 105 SER A N 1
ATOM 843 C CA . SER A 1 105 ? 18.024 7.762 0.005 1.00 90.94 105 SER A CA 1
ATOM 844 C C . SER A 1 105 ? 19.133 7.148 -0.853 1.00 90.94 105 SER A C 1
ATOM 846 O O . SER A 1 105 ? 18.879 6.455 -1.842 1.00 90.94 105 SER A O 1
ATOM 848 N N . LEU A 1 106 ? 20.387 7.364 -0.450 1.00 94.50 106 LEU A N 1
ATOM 849 C CA . LEU A 1 106 ? 21.561 6.850 -1.158 1.00 94.50 106 LEU A CA 1
ATOM 850 C C . LEU A 1 106 ? 21.476 5.332 -1.413 1.00 94.50 106 LEU A C 1
ATOM 852 O O . LEU A 1 106 ? 21.756 4.872 -2.515 1.00 94.50 106 LEU A O 1
ATOM 856 N N . ARG A 1 107 ? 20.995 4.563 -0.427 1.00 94.50 107 ARG A N 1
ATOM 857 C CA . ARG A 1 107 ? 20.766 3.114 -0.548 1.00 94.50 107 ARG A CA 1
ATOM 858 C C . ARG A 1 107 ? 19.799 2.761 -1.681 1.00 94.50 107 ARG A C 1
ATOM 860 O O . ARG A 1 107 ? 20.059 1.817 -2.418 1.00 94.50 107 ARG A O 1
ATOM 867 N N . LEU A 1 108 ? 18.684 3.482 -1.804 1.00 94.69 108 LEU A N 1
ATOM 868 C CA . LEU A 1 108 ? 17.694 3.220 -2.852 1.00 94.69 108 LEU A CA 1
ATOM 869 C C . LEU A 1 108 ? 18.222 3.632 -4.227 1.00 94.69 108 LEU A C 1
ATOM 871 O O . LEU A 1 108 ? 18.006 2.910 -5.194 1.00 94.69 108 LEU A O 1
ATOM 875 N N . ARG A 1 109 ? 18.982 4.730 -4.312 1.00 96.62 109 ARG A N 1
ATOM 876 C CA . ARG A 1 109 ? 19.666 5.122 -5.552 1.00 96.62 109 ARG A CA 1
ATOM 877 C C . ARG A 1 109 ? 20.649 4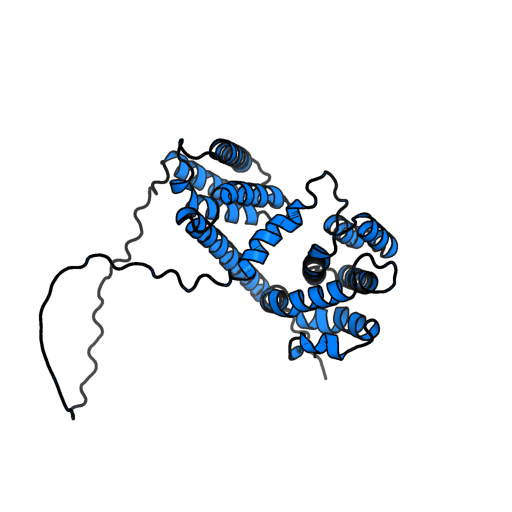.056 -6.029 1.00 96.62 109 ARG A C 1
ATOM 879 O O . ARG A 1 109 ? 20.598 3.677 -7.194 1.00 96.62 109 ARG A O 1
ATOM 886 N N . PHE A 1 110 ? 21.489 3.527 -5.138 1.00 96.50 110 PHE A N 1
ATOM 887 C CA . PHE A 1 110 ? 22.387 2.416 -5.473 1.00 96.50 110 PHE A CA 1
ATOM 888 C C . PHE A 1 110 ? 21.617 1.162 -5.891 1.00 96.50 110 PHE A C 1
ATOM 890 O O . PHE A 1 110 ? 21.933 0.578 -6.918 1.00 96.50 110 PHE A O 1
ATOM 897 N N . LEU A 1 111 ? 20.544 0.805 -5.179 1.00 96.56 111 LEU A N 1
ATOM 898 C CA . LEU A 1 111 ? 19.702 -0.337 -5.545 1.00 96.56 111 LEU A CA 1
ATOM 899 C C . LEU A 1 111 ? 19.137 -0.232 -6.973 1.00 96.56 111 LEU A C 1
ATOM 901 O O . LEU A 1 111 ? 19.048 -1.247 -7.670 1.00 96.56 111 LEU A O 1
ATOM 905 N N . LEU A 1 112 ? 18.729 0.974 -7.386 1.00 97.75 112 LEU A N 1
ATOM 906 C CA . LEU A 1 112 ? 18.247 1.249 -8.740 1.00 97.75 112 LEU A CA 1
ATOM 907 C C . LEU A 1 112 ? 19.370 1.135 -9.771 1.00 97.75 112 LEU A C 1
ATOM 909 O O . LEU A 1 112 ? 19.173 0.489 -10.796 1.00 97.75 112 LEU A O 1
ATOM 913 N N . ARG A 1 113 ? 20.554 1.686 -9.483 1.00 97.25 113 ARG A N 1
ATOM 914 C CA . ARG A 1 113 ? 21.732 1.551 -10.356 1.00 97.25 113 ARG A CA 1
ATOM 915 C C . ARG A 1 113 ? 22.120 0.087 -10.550 1.00 97.25 113 ARG A C 1
ATOM 917 O O . ARG A 1 113 ? 22.242 -0.342 -11.688 1.00 97.25 113 ARG A O 1
ATOM 924 N N . ASP A 1 114 ? 22.164 -0.699 -9.475 1.00 96.69 114 ASP A N 1
ATOM 925 C CA . ASP A 1 114 ? 22.447 -2.140 -9.531 1.00 96.69 114 ASP A CA 1
ATOM 926 C C . ASP A 1 114 ? 21.418 -2.910 -10.379 1.00 96.69 114 ASP A C 1
ATOM 928 O O . ASP A 1 114 ? 21.708 -3.976 -10.923 1.00 96.69 114 ASP A O 1
ATOM 932 N N . LEU A 1 115 ? 20.166 -2.442 -10.429 1.00 97.25 115 LEU A N 1
ATOM 933 C CA . LEU A 1 115 ? 19.130 -3.045 -11.268 1.00 97.25 115 LEU A CA 1
ATOM 934 C C . LEU A 1 115 ? 19.301 -2.657 -12.740 1.00 97.25 115 LEU A C 1
ATOM 936 O O . LEU A 1 115 ? 19.147 -3.508 -13.613 1.00 97.25 115 LEU A O 1
ATOM 940 N N . LEU A 1 116 ? 19.598 -1.386 -13.013 1.00 97.25 116 LEU A N 1
ATOM 941 C CA . LEU A 1 116 ? 19.840 -0.883 -14.365 1.00 97.25 116 LEU A CA 1
ATOM 942 C C . LEU A 1 116 ? 21.097 -1.518 -14.971 1.00 97.25 116 LEU A C 1
ATOM 944 O O . LEU A 1 116 ? 21.078 -1.908 -16.135 1.00 97.25 116 LEU A O 1
ATOM 948 N N . GLU A 1 117 ? 22.143 -1.716 -14.171 1.00 96.56 117 GLU A N 1
ATOM 949 C CA . GLU A 1 117 ? 23.349 -2.441 -14.570 1.00 96.56 117 GLU A CA 1
ATOM 950 C C . GLU A 1 117 ? 23.048 -3.917 -14.864 1.00 96.56 117 GLU A C 1
ATOM 952 O O . GLU A 1 117 ? 23.437 -4.424 -15.913 1.00 96.56 117 GLU A O 1
ATOM 957 N N . LEU A 1 118 ? 22.270 -4.594 -14.006 1.00 96.00 118 LEU A N 1
ATOM 958 C CA . LEU A 1 118 ? 21.813 -5.965 -14.269 1.00 96.00 118 LEU A CA 1
ATOM 959 C C . LEU A 1 118 ? 21.044 -6.065 -15.595 1.00 96.00 118 LEU A C 1
ATOM 961 O O . LEU A 1 118 ? 21.202 -7.036 -16.334 1.00 96.00 118 LEU A O 1
ATOM 965 N N . ARG A 1 119 ? 20.211 -5.067 -15.904 1.00 96.00 119 ARG A N 1
ATOM 966 C CA . ARG A 1 119 ? 19.484 -4.994 -17.173 1.00 96.00 119 ARG A CA 1
ATOM 967 C C . ARG A 1 119 ? 20.429 -4.775 -18.357 1.00 96.00 119 ARG A C 1
ATOM 969 O O . ARG A 1 119 ? 20.270 -5.437 -19.379 1.00 96.00 119 ARG A O 1
ATOM 976 N N . ALA A 1 120 ? 21.403 -3.872 -18.225 1.00 94.75 120 ALA A N 1
ATOM 977 C CA . ALA A 1 120 ? 22.414 -3.611 -19.251 1.00 94.75 120 ALA A CA 1
ATOM 978 C C . ALA A 1 120 ? 23.272 -4.856 -19.539 1.00 94.75 120 ALA A C 1
ATOM 980 O O . ALA A 1 120 ? 23.613 -5.115 -20.689 1.00 94.75 120 ALA A O 1
ATOM 981 N N . ALA A 1 121 ? 23.521 -5.678 -18.518 1.00 94.75 121 ALA A N 1
ATOM 982 C CA . ALA A 1 121 ? 24.146 -6.995 -18.622 1.00 94.75 121 ALA A CA 1
ATOM 983 C C . ALA A 1 121 ? 23.181 -8.106 -19.096 1.00 94.75 121 ALA A C 1
ATOM 985 O O . ALA A 1 121 ? 23.398 -9.280 -18.808 1.00 94.75 121 ALA A O 1
ATOM 986 N N . ALA A 1 122 ? 22.081 -7.760 -19.775 1.00 92.31 122 ALA A N 1
ATOM 987 C CA . ALA A 1 122 ? 21.090 -8.701 -20.306 1.00 92.31 122 ALA A CA 1
ATOM 988 C C . ALA A 1 122 ? 20.530 -9.700 -19.270 1.00 92.31 122 ALA A C 1
ATOM 990 O O . ALA A 1 122 ? 20.179 -10.833 -19.604 1.00 92.31 122 ALA A O 1
ATOM 991 N N . TRP A 1 123 ? 20.390 -9.266 -18.012 1.00 94.06 123 TRP A N 1
ATOM 992 C CA . TRP A 1 123 ? 19.907 -10.080 -16.889 1.00 94.06 123 TRP A CA 1
ATOM 993 C C . TRP A 1 123 ? 20.838 -11.228 -16.485 1.00 94.06 123 TRP A C 1
ATOM 995 O O . TRP A 1 123 ? 20.415 -12.164 -15.798 1.00 94.06 123 TRP A O 1
ATOM 1005 N N . GLU A 1 124 ? 22.107 -11.156 -16.875 1.00 87.38 124 GLU A N 1
ATOM 1006 C CA . GLU A 1 124 ? 23.148 -12.068 -16.423 1.00 87.38 124 GLU A CA 1
ATOM 1007 C C . GLU A 1 124 ? 23.803 -11.496 -15.164 1.00 87.38 124 GLU A C 1
ATOM 1009 O O . GLU A 1 124 ? 24.358 -10.398 -15.148 1.00 87.38 124 GLU A O 1
ATOM 1014 N N . SER A 1 125 ? 23.701 -12.217 -14.046 1.00 72.19 125 SER A N 1
ATOM 1015 C CA . SER A 1 125 ? 24.323 -11.771 -12.803 1.00 72.19 125 SER A CA 1
ATOM 1016 C C . SER A 1 125 ? 25.840 -11.956 -12.876 1.00 72.19 125 SER A C 1
ATOM 1018 O O . SER A 1 125 ? 26.313 -13.088 -12.947 1.00 72.19 125 SER A O 1
ATOM 1020 N N . ALA A 1 126 ? 26.607 -10.871 -12.735 1.00 58.19 126 ALA A N 1
ATOM 1021 C CA . ALA A 1 126 ? 28.076 -10.906 -12.689 1.00 58.19 126 ALA A CA 1
ATOM 1022 C C . ALA A 1 126 ? 28.656 -11.722 -11.510 1.00 58.19 126 ALA A C 1
ATOM 1024 O O . ALA A 1 126 ? 29.837 -12.064 -11.501 1.00 58.19 126 ALA A O 1
ATOM 1025 N N . ARG A 1 127 ? 27.840 -12.053 -10.496 1.00 52.69 127 ARG A N 1
ATOM 1026 C CA . ARG A 1 127 ? 28.219 -12.983 -9.425 1.00 52.69 127 ARG A CA 1
ATOM 1027 C C . ARG A 1 127 ? 27.719 -14.390 -9.757 1.00 52.69 127 ARG A C 1
ATOM 1029 O O . ARG A 1 127 ? 26.504 -14.551 -9.887 1.00 52.69 127 ARG A O 1
ATOM 1036 N N . PRO A 1 128 ? 28.593 -15.414 -9.805 1.00 37.44 128 PRO A N 1
ATOM 1037 C CA . PRO A 1 128 ? 28.124 -16.791 -9.807 1.00 37.44 128 PRO A CA 1
ATOM 1038 C C . PRO A 1 128 ? 27.262 -17.023 -8.553 1.00 37.44 128 PRO A C 1
ATOM 1040 O O . PRO A 1 128 ? 27.545 -16.431 -7.500 1.00 37.44 128 PRO A O 1
ATOM 1043 N N . PRO A 1 129 ? 26.207 -17.858 -8.625 1.00 41.47 129 PRO A N 1
ATOM 1044 C CA . PRO A 1 129 ? 25.477 -18.274 -7.436 1.00 41.47 129 PRO A CA 1
ATOM 1045 C C . PRO A 1 129 ? 26.498 -18.762 -6.414 1.00 41.47 129 PRO A C 1
ATOM 1047 O O . PRO A 1 129 ? 27.358 -19.572 -6.764 1.00 41.47 129 PRO A O 1
ATOM 1050 N N . LYS A 1 130 ? 26.440 -18.267 -5.171 1.00 40.16 130 LYS A N 1
ATOM 1051 C CA . LYS A 1 130 ? 27.226 -18.849 -4.080 1.00 40.16 130 LYS A CA 1
ATOM 1052 C C . LYS A 1 130 ? 26.817 -20.316 -3.984 1.00 40.16 130 LYS A C 1
ATOM 1054 O O . LYS A 1 130 ? 25.793 -20.631 -3.381 1.00 40.16 130 LYS A O 1
ATOM 1059 N N . GLN A 1 131 ? 27.585 -21.200 -4.612 1.00 36.81 131 GLN A N 1
ATOM 1060 C CA . GLN A 1 131 ? 27.526 -22.612 -4.312 1.00 36.81 131 GLN A CA 1
ATOM 1061 C C . GLN A 1 131 ? 27.952 -22.710 -2.853 1.00 36.81 131 GLN A C 1
ATOM 1063 O O . GLN A 1 131 ? 29.107 -22.471 -2.513 1.00 36.81 131 GLN A O 1
ATOM 1068 N N . LEU A 1 132 ? 26.988 -22.964 -1.971 1.00 38.97 132 LEU A N 1
ATOM 1069 C CA . LEU A 1 132 ? 27.283 -23.565 -0.683 1.00 38.97 132 LEU A CA 1
ATOM 1070 C C . LEU A 1 132 ? 27.957 -24.891 -1.023 1.00 38.97 132 LEU A C 1
ATOM 1072 O O . LEU A 1 132 ? 27.281 -25.853 -1.394 1.00 38.97 132 LEU A O 1
ATOM 1076 N N . SER A 1 133 ? 29.288 -24.910 -0.991 1.00 34.09 133 SER A N 1
ATOM 1077 C CA . SER A 1 133 ? 30.040 -26.148 -1.013 1.00 34.09 133 SER A CA 1
ATOM 1078 C C . SER A 1 133 ? 29.475 -27.008 0.112 1.00 34.09 133 SER A C 1
ATOM 1080 O O . SER A 1 133 ? 29.487 -26.632 1.287 1.00 34.09 133 SER A O 1
ATOM 1082 N N . LYS A 1 134 ? 28.898 -28.152 -0.258 1.00 39.00 134 LYS A N 1
ATOM 1083 C CA . LYS A 1 134 ? 28.666 -29.250 0.674 1.00 39.00 134 LYS A CA 1
ATOM 1084 C C . LYS A 1 134 ? 30.040 -29.770 1.086 1.00 39.00 134 LYS A C 1
ATOM 1086 O O . LYS A 1 134 ? 30.489 -30.794 0.588 1.00 39.00 134 LYS A O 1
ATOM 1091 N N . GLU A 1 135 ? 30.707 -29.051 1.977 1.00 33.78 135 GLU A N 1
ATOM 1092 C CA . GLU A 1 135 ? 31.841 -29.599 2.698 1.00 33.78 135 GLU A CA 1
ATOM 1093 C C . GLU A 1 135 ? 31.255 -30.528 3.761 1.00 33.78 135 GLU A C 1
ATOM 1095 O O . GLU A 1 135 ? 30.714 -30.095 4.783 1.00 33.78 135 GLU A O 1
ATOM 1100 N N . ALA A 1 136 ? 31.260 -31.824 3.461 1.00 37.81 136 ALA A N 1
ATOM 1101 C CA . ALA A 1 136 ? 30.841 -32.862 4.381 1.00 37.81 136 ALA A CA 1
ATOM 1102 C C . ALA A 1 136 ? 31.817 -32.903 5.568 1.00 37.81 136 ALA A C 1
ATOM 1104 O O . ALA A 1 136 ? 32.818 -33.611 5.544 1.00 37.81 136 ALA A O 1
ATOM 1105 N N . ARG A 1 137 ? 31.526 -32.153 6.637 1.00 35.28 137 ARG A N 1
ATOM 1106 C CA . ARG A 1 137 ? 32.100 -32.452 7.953 1.00 35.28 137 ARG A CA 1
ATOM 1107 C C . ARG A 1 137 ? 31.457 -33.736 8.464 1.00 35.28 137 ARG A C 1
ATOM 1109 O O . ARG A 1 137 ? 30.265 -33.764 8.762 1.00 35.28 137 ARG A O 1
ATOM 1116 N N . SER A 1 138 ? 32.252 -34.795 8.553 1.00 32.62 138 SER A N 1
ATOM 1117 C CA . SER A 1 138 ? 31.899 -36.035 9.243 1.00 32.62 138 SER A CA 1
ATOM 1118 C C . SER A 1 138 ? 31.500 -35.752 10.703 1.00 32.62 138 SER A C 1
ATOM 1120 O O . SER A 1 138 ? 32.217 -35.004 11.376 1.00 32.62 138 SER A O 1
ATOM 1122 N N . PRO A 1 139 ? 30.415 -36.347 11.232 1.00 36.47 139 PRO A N 1
ATOM 1123 C CA . PRO A 1 139 ? 30.099 -36.272 12.657 1.00 36.47 139 PRO A CA 1
ATOM 1124 C C . PRO A 1 139 ? 31.100 -37.101 13.487 1.00 36.47 139 PRO A C 1
ATOM 1126 O O . PRO A 1 139 ? 31.570 -38.133 12.999 1.00 36.47 139 PRO A O 1
ATOM 1129 N N . PRO A 1 14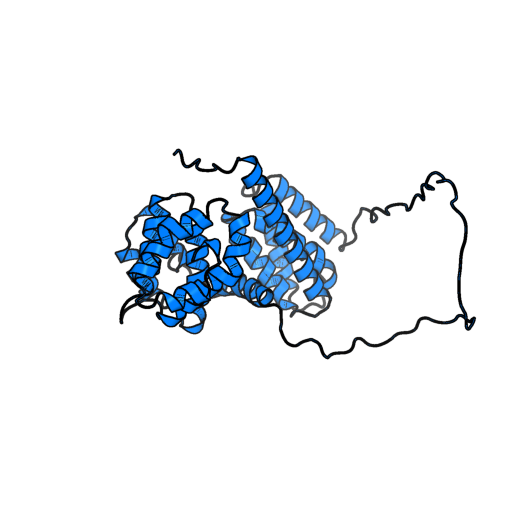0 ? 31.409 -36.714 14.741 1.00 33.06 140 PRO A N 1
ATOM 1130 C CA . PRO A 1 140 ? 32.174 -37.559 15.652 1.00 33.06 140 PRO A CA 1
ATOM 1131 C C . PRO A 1 140 ? 31.358 -38.804 16.038 1.00 33.06 140 PRO A C 1
ATOM 1133 O O . PRO A 1 140 ? 30.146 -38.738 16.245 1.00 33.06 140 PRO A O 1
ATOM 1136 N N . SER A 1 141 ? 32.031 -39.949 16.120 1.00 31.53 141 SER A N 1
ATOM 1137 C CA . SER A 1 141 ? 31.454 -41.257 16.442 1.00 31.53 141 SER A CA 1
ATOM 1138 C C . SER A 1 141 ? 30.853 -41.307 17.853 1.00 31.53 141 SER A C 1
ATOM 1140 O O . SER A 1 141 ? 31.571 -41.108 18.832 1.00 31.53 141 SER A O 1
ATOM 1142 N N . ALA A 1 142 ? 29.565 -41.648 17.955 1.00 37.12 142 ALA A N 1
ATOM 1143 C CA . ALA A 1 142 ? 28.912 -42.052 19.202 1.00 37.12 142 ALA A CA 1
ATOM 1144 C C . ALA A 1 142 ? 29.042 -43.579 19.422 1.00 37.12 142 ALA A C 1
ATOM 1146 O O . ALA A 1 142 ? 29.040 -44.331 18.440 1.00 37.12 142 ALA A O 1
ATOM 1147 N N . PRO A 1 143 ? 29.166 -44.060 20.676 1.00 32.81 143 PRO A N 1
ATOM 1148 C CA . PRO A 1 143 ? 29.358 -45.475 20.975 1.00 32.81 143 PRO A CA 1
ATOM 1149 C C . PRO A 1 143 ? 28.056 -46.283 20.873 1.00 32.81 143 PRO A C 1
ATOM 1151 O O . PRO A 1 143 ? 26.958 -45.790 21.128 1.00 32.81 143 PRO A O 1
ATOM 1154 N N . ARG A 1 144 ? 28.231 -47.547 20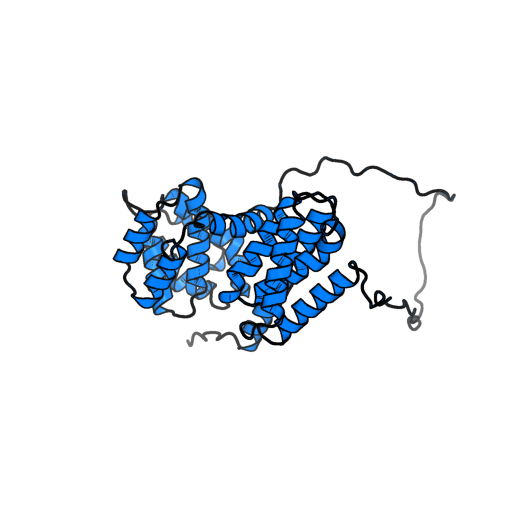.473 1.00 34.91 144 ARG A N 1
ATOM 1155 C CA . ARG A 1 144 ? 27.205 -48.556 20.181 1.00 34.91 144 ARG A CA 1
ATOM 1156 C C . ARG A 1 144 ? 26.413 -48.973 21.423 1.00 34.91 144 ARG A C 1
ATOM 1158 O O . ARG A 1 144 ? 27.007 -49.236 22.463 1.00 34.91 144 ARG A O 1
ATOM 1165 N N . LEU A 1 145 ? 25.106 -49.166 21.244 1.00 34.97 145 LEU A N 1
ATOM 1166 C CA . LEU A 1 145 ? 24.304 -50.113 22.018 1.00 34.97 145 LEU A CA 1
ATOM 1167 C C . LEU A 1 145 ? 23.573 -51.039 21.040 1.00 34.97 145 LEU A C 1
ATOM 1169 O O . LEU A 1 145 ? 23.030 -50.597 20.026 1.00 34.97 145 LEU A O 1
ATOM 1173 N N . ASP A 1 146 ? 23.680 -52.329 21.335 1.00 30.23 146 ASP A N 1
ATOM 1174 C CA . ASP A 1 146 ? 23.406 -53.461 20.463 1.00 30.23 146 ASP A CA 1
ATOM 1175 C C . ASP A 1 146 ? 21.911 -53.750 20.232 1.00 30.23 146 ASP A C 1
ATOM 1177 O O . ASP A 1 146 ? 21.072 -53.510 21.095 1.00 30.23 146 ASP A O 1
ATOM 1181 N N . ALA A 1 147 ? 21.645 -54.278 19.026 1.00 33.91 147 ALA A N 1
ATOM 1182 C CA . ALA A 1 147 ? 20.782 -55.417 18.661 1.00 33.91 147 ALA A CA 1
ATOM 1183 C C . ALA A 1 147 ? 19.569 -55.753 19.560 1.00 33.91 147 ALA A C 1
ATOM 1185 O O . ALA A 1 147 ? 19.681 -55.882 20.767 1.00 33.91 147 ALA A O 1
ATOM 1186 N N . ALA A 1 148 ? 18.387 -56.145 19.092 1.00 33.06 148 ALA A N 1
ATOM 1187 C CA . ALA A 1 148 ? 17.783 -56.480 17.802 1.00 33.06 148 ALA A CA 1
ATOM 1188 C C . ALA A 1 148 ? 16.291 -56.771 18.152 1.00 33.06 148 ALA A C 1
ATOM 1190 O O . ALA A 1 148 ? 15.978 -57.088 19.297 1.00 33.06 148 ALA A O 1
ATOM 1191 N N . LYS A 1 149 ? 15.310 -56.715 17.250 1.00 28.72 149 LYS A N 1
ATOM 1192 C CA . LYS A 1 149 ? 15.048 -57.818 16.319 1.00 28.72 149 LYS A CA 1
ATOM 1193 C C . LYS A 1 149 ? 14.024 -57.451 15.229 1.00 28.72 149 LYS A C 1
ATOM 1195 O O . LYS A 1 149 ? 13.220 -56.544 15.425 1.00 28.72 149 LYS A O 1
ATOM 1200 N N . PRO A 1 150 ? 14.073 -58.174 14.097 1.00 39.12 150 PRO A N 1
ATOM 1201 C CA . PRO A 1 150 ? 13.509 -57.799 12.803 1.00 39.12 150 PRO A CA 1
ATOM 1202 C C . PRO A 1 150 ? 12.268 -58.631 12.445 1.00 39.12 150 PRO A C 1
ATOM 1204 O O . PRO A 1 150 ? 11.924 -59.542 13.192 1.00 39.12 150 PRO A O 1
ATOM 1207 N N . LEU A 1 151 ? 11.672 -58.371 11.271 1.00 26.88 151 LEU A N 1
ATOM 1208 C CA . LEU A 1 151 ? 11.116 -59.352 10.312 1.00 26.88 151 LEU A CA 1
ATOM 1209 C C . LEU A 1 151 ? 10.646 -58.604 9.021 1.00 26.88 151 LEU A C 1
ATOM 1211 O O . LEU A 1 151 ? 10.652 -57.375 9.023 1.00 26.88 151 LEU A O 1
ATOM 1215 N N . PRO A 1 152 ? 10.389 -59.270 7.874 1.00 31.47 152 PRO A N 1
ATOM 1216 C CA . PRO A 1 152 ? 11.297 -59.179 6.727 1.00 31.47 152 PRO A CA 1
ATOM 1217 C C . PRO A 1 152 ? 10.647 -58.813 5.365 1.00 31.47 152 PRO A C 1
ATOM 1219 O O . PRO A 1 152 ? 9.483 -59.083 5.110 1.00 31.47 152 PRO A O 1
ATOM 1222 N N . VAL A 1 153 ? 11.488 -58.228 4.501 1.00 31.55 153 VAL A N 1
ATOM 1223 C CA . VAL A 1 153 ? 11.827 -58.583 3.098 1.00 31.55 153 VAL A CA 1
ATOM 1224 C C . VAL A 1 153 ? 10.722 -58.988 2.106 1.00 31.55 153 VAL A C 1
ATOM 1226 O O . VAL A 1 153 ? 10.080 -60.013 2.272 1.00 31.55 153 VAL A O 1
ATOM 1229 N N . LEU A 1 154 ? 10.679 -58.283 0.968 1.00 27.08 154 LEU A N 1
ATOM 1230 C CA . LEU A 1 154 ? 10.907 -58.771 -0.414 1.00 27.08 154 LEU A CA 1
ATOM 1231 C C . LEU A 1 154 ? 10.808 -57.535 -1.338 1.00 27.08 154 LEU A C 1
ATOM 1233 O O . LEU A 1 154 ? 9.947 -56.695 -1.125 1.00 27.08 154 LEU A O 1
ATOM 1237 N N . SER A 1 155 ? 11.594 -57.288 -2.379 1.00 23.70 155 SER A N 1
ATOM 1238 C CA . SER A 1 155 ? 12.828 -57.848 -2.925 1.00 23.70 155 SER A CA 1
ATOM 1239 C C . SER A 1 155 ? 13.296 -56.868 -4.017 1.00 23.70 155 SER A C 1
ATOM 1241 O O . SER A 1 155 ? 12.493 -56.264 -4.719 1.00 23.70 155 SER A O 1
ATOM 1243 N N . SER A 1 156 ? 14.611 -56.729 -4.098 1.00 24.66 156 SER A N 1
ATOM 1244 C CA . SER A 1 156 ? 15.500 -56.172 -5.126 1.00 24.66 156 SER A CA 1
ATOM 1245 C C . SER A 1 156 ? 15.018 -55.831 -6.563 1.00 24.66 156 SER A C 1
ATOM 1247 O O . SER A 1 156 ? 14.537 -56.709 -7.269 1.00 24.66 156 SER A O 1
ATOM 1249 N N . VAL A 1 157 ? 15.441 -54.620 -7.000 1.00 27.34 157 VAL A N 1
ATOM 1250 C CA . VAL A 1 157 ? 16.263 -54.291 -8.212 1.00 27.34 157 VAL A CA 1
ATOM 1251 C C . VAL A 1 157 ? 15.495 -54.254 -9.561 1.00 27.34 157 VAL A C 1
ATOM 1253 O O . VAL A 1 157 ? 14.785 -55.182 -9.902 1.00 27.34 157 VAL A O 1
ATOM 1256 N N . THR A 1 158 ? 15.520 -53.196 -10.395 1.00 22.27 158 THR A N 1
ATOM 1257 C CA . THR A 1 158 ? 16.680 -52.545 -11.049 1.00 22.27 158 THR A CA 1
ATOM 1258 C C . THR A 1 158 ? 16.313 -51.178 -11.672 1.00 22.27 158 THR A C 1
ATOM 1260 O O . THR A 1 158 ? 15.190 -50.966 -12.114 1.00 22.27 158 THR A O 1
ATOM 1263 N N . THR A 1 159 ? 17.311 -50.292 -11.738 1.00 30.98 159 THR A N 1
ATOM 1264 C CA . THR A 1 159 ? 17.521 -49.072 -12.551 1.00 30.98 159 THR A CA 1
ATOM 1265 C C . THR A 1 159 ? 16.754 -48.957 -13.883 1.00 30.98 159 THR A C 1
ATOM 1267 O O . THR A 1 159 ? 16.778 -49.906 -14.661 1.00 30.98 159 THR A O 1
ATOM 1270 N N . THR A 1 160 ? 16.224 -47.759 -14.215 1.00 24.86 160 THR A N 1
ATOM 1271 C CA . THR A 1 160 ? 16.526 -46.957 -15.445 1.00 24.86 160 THR A CA 1
ATOM 1272 C C . THR A 1 160 ? 15.447 -45.891 -15.758 1.00 24.86 160 THR A C 1
ATOM 1274 O O . THR A 1 160 ? 14.259 -46.168 -15.705 1.00 24.86 160 THR A O 1
ATOM 1277 N N . GLN A 1 161 ? 15.921 -44.701 -16.165 1.00 23.72 161 GLN A N 1
ATOM 1278 C CA . GLN A 1 161 ? 15.253 -43.607 -16.905 1.00 23.72 161 GLN A CA 1
ATOM 1279 C C . GLN A 1 161 ? 14.208 -42.711 -16.212 1.00 23.72 161 GLN A C 1
ATOM 1281 O O . GLN A 1 161 ? 13.058 -43.065 -15.985 1.00 23.72 161 GLN A O 1
ATOM 1286 N N . CYS A 1 162 ? 14.612 -41.449 -16.033 1.00 28.95 162 CYS A N 1
ATOM 1287 C CA . CYS A 1 162 ? 13.729 -40.306 -15.839 1.00 28.95 162 CYS A CA 1
ATOM 1288 C C . CYS A 1 162 ? 13.224 -39.808 -17.205 1.00 28.95 162 CYS A C 1
ATOM 1290 O O . CYS A 1 162 ? 14.009 -39.275 -17.989 1.00 28.95 162 CYS A O 1
ATOM 1292 N N . GLN A 1 163 ? 11.921 -39.928 -17.461 1.00 26.25 163 GLN A N 1
ATOM 1293 C CA . GLN A 1 163 ? 11.184 -39.128 -18.445 1.00 26.25 163 GLN A CA 1
ATOM 1294 C C . GLN A 1 163 ? 9.809 -38.745 -17.880 1.00 26.25 163 GLN A C 1
ATOM 1296 O O . GLN A 1 163 ? 9.327 -39.342 -16.922 1.00 26.25 163 GLN A O 1
ATOM 1301 N N . GLY A 1 164 ? 9.258 -37.662 -18.430 1.00 34.75 164 GLY A N 1
ATOM 1302 C CA . GLY A 1 164 ? 8.244 -36.802 -17.827 1.00 34.75 164 GLY A CA 1
ATOM 1303 C C . GLY A 1 164 ? 6.917 -37.454 -17.434 1.00 34.75 164 GLY A C 1
ATOM 1304 O O . GLY A 1 164 ? 6.455 -38.421 -18.029 1.00 34.75 164 GLY A O 1
ATOM 1305 N N . GLY A 1 165 ? 6.276 -36.837 -16.441 1.00 24.08 165 GLY A N 1
ATOM 1306 C CA . GLY A 1 165 ? 4.934 -37.161 -15.975 1.00 24.08 165 GLY A CA 1
ATOM 1307 C C . GLY A 1 165 ? 4.185 -35.883 -15.610 1.00 24.08 165 GLY A C 1
ATOM 1308 O O . GLY A 1 165 ? 4.676 -35.063 -14.838 1.00 24.08 165 GLY A O 1
ATOM 1309 N N . ALA A 1 166 ? 3.027 -35.713 -16.237 1.00 26.05 166 ALA A N 1
ATOM 1310 C CA . ALA A 1 166 ? 2.215 -34.511 -16.318 1.00 26.05 166 ALA A CA 1
ATOM 1311 C C . ALA A 1 166 ? 1.750 -33.934 -14.969 1.00 26.05 166 ALA A C 1
ATOM 1313 O O . ALA A 1 166 ? 1.324 -34.646 -14.059 1.00 26.05 166 ALA A O 1
ATOM 1314 N N . PHE A 1 167 ? 1.747 -32.603 -14.903 1.00 27.84 167 PHE A N 1
ATOM 1315 C CA . PHE A 1 167 ? 1.068 -31.829 -13.872 1.00 27.84 167 PHE A CA 1
ATOM 1316 C C . PHE A 1 167 ? -0.451 -32.011 -14.051 1.00 27.84 167 PHE A C 1
ATOM 1318 O O . PHE A 1 167 ? -1.004 -31.619 -15.078 1.00 27.84 167 PHE A O 1
ATOM 1325 N N . ARG A 1 168 ? -1.123 -32.656 -13.088 1.00 27.77 168 ARG A N 1
ATOM 1326 C CA . ARG A 1 168 ? -2.587 -32.825 -13.101 1.00 27.77 168 ARG A CA 1
ATOM 1327 C C . ARG A 1 168 ? -3.284 -31.476 -12.849 1.00 27.77 168 ARG A C 1
ATOM 1329 O O . ARG A 1 168 ? -2.932 -30.817 -11.869 1.00 27.77 168 ARG A O 1
ATOM 1336 N N . PRO A 1 169 ? -4.279 -31.071 -13.658 1.00 36.34 169 PRO A N 1
ATOM 1337 C CA . PRO A 1 169 ? -4.990 -29.814 -13.479 1.00 36.34 169 PRO A CA 1
ATOM 1338 C C . PRO A 1 169 ? -6.309 -30.046 -12.730 1.00 36.34 169 PRO A C 1
ATOM 1340 O O . PRO A 1 169 ? -7.352 -29.969 -13.347 1.00 36.34 169 PRO A O 1
ATOM 1343 N N . ASP A 1 170 ? -6.287 -30.333 -11.425 1.00 27.02 170 ASP A N 1
ATOM 1344 C CA . ASP A 1 170 ? -7.537 -30.464 -10.637 1.00 27.02 170 ASP A CA 1
ATOM 1345 C C . ASP A 1 170 ? -7.425 -29.922 -9.199 1.00 27.02 170 ASP A C 1
ATOM 1347 O O . ASP A 1 170 ? -8.067 -30.390 -8.263 1.00 27.02 170 ASP A O 1
ATOM 1351 N N . SER A 1 171 ? -6.614 -28.883 -8.996 1.00 27.69 171 SER A N 1
ATOM 1352 C CA . SER A 1 171 ? -6.566 -28.158 -7.713 1.00 27.69 171 SER A CA 1
ATOM 1353 C C . SER A 1 171 ? -6.513 -26.636 -7.857 1.00 27.69 171 SER A C 1
ATOM 1355 O O . SER A 1 171 ? -6.200 -25.925 -6.905 1.00 27.69 171 SER A O 1
ATOM 1357 N N . PHE A 1 172 ? -6.891 -26.106 -9.024 1.00 35.28 172 PHE A N 1
ATOM 1358 C CA . PHE A 1 172 ? -7.121 -24.672 -9.217 1.00 35.28 172 PHE A CA 1
ATOM 1359 C C . PHE A 1 172 ? -8.604 -24.336 -9.052 1.00 35.28 172 PHE A C 1
ATOM 1361 O O . PHE A 1 172 ? -9.287 -23.959 -9.997 1.00 35.28 172 PHE A O 1
ATOM 1368 N N . SER A 1 173 ? -9.108 -24.441 -7.826 1.00 33.16 173 SER A N 1
ATOM 1369 C CA . SER A 1 173 ? -10.350 -23.771 -7.448 1.00 33.16 173 SER A CA 1
ATOM 1370 C C . SER A 1 173 ? -10.162 -23.147 -6.078 1.00 33.16 173 SER A C 1
ATOM 1372 O O . SER A 1 173 ? -10.384 -23.791 -5.061 1.00 33.16 173 SER A O 1
ATOM 1374 N N . VAL A 1 174 ? -9.688 -21.900 -6.118 1.00 36.28 174 VAL A N 1
ATOM 1375 C CA . VAL A 1 174 ? -9.696 -20.817 -5.118 1.00 36.28 174 VAL A CA 1
ATOM 1376 C C . VAL A 1 174 ? -8.314 -20.168 -5.169 1.00 36.28 174 VAL A C 1
ATOM 1378 O O . VAL A 1 174 ? -7.352 -20.624 -4.554 1.00 36.28 174 VAL A O 1
ATOM 1381 N N . ALA A 1 175 ? -8.202 -19.094 -5.953 1.00 36.34 175 ALA A N 1
ATOM 1382 C CA . ALA A 1 175 ? -7.070 -18.188 -5.819 1.00 36.34 175 ALA A CA 1
ATOM 1383 C C . ALA A 1 175 ? -7.008 -17.727 -4.349 1.00 36.34 175 ALA A C 1
ATOM 1385 O O . ALA A 1 175 ? -8.054 -17.353 -3.810 1.00 36.34 175 ALA A O 1
ATOM 1386 N N . PRO A 1 176 ? -5.838 -17.751 -3.685 1.00 46.56 176 PRO A N 1
ATOM 1387 C CA . PRO A 1 176 ? -5.725 -17.293 -2.307 1.00 46.56 176 PRO A CA 1
ATOM 1388 C C . PRO A 1 176 ? -6.313 -15.883 -2.174 1.00 46.56 176 PRO A C 1
ATOM 1390 O O . PRO A 1 176 ? -5.991 -15.005 -2.974 1.00 46.56 176 PRO A O 1
ATOM 1393 N N . HIS A 1 177 ? -7.179 -15.651 -1.187 1.00 43.91 177 HIS A N 1
ATOM 1394 C CA . HIS A 1 177 ? -7.898 -14.380 -1.015 1.00 43.91 177 HIS A CA 1
ATOM 1395 C C . HIS A 1 177 ? -6.953 -13.167 -0.895 1.00 43.91 177 HIS A C 1
ATOM 1397 O O . HIS A 1 177 ? -7.267 -12.068 -1.340 1.00 43.91 177 HIS A O 1
ATOM 1403 N N . TRP A 1 178 ? -5.720 -13.372 -0.430 1.00 42.72 178 TRP A N 1
ATOM 1404 C CA . TRP A 1 178 ? -4.697 -12.328 -0.409 1.00 42.72 178 TRP A CA 1
ATOM 1405 C C . TRP A 1 178 ? -4.169 -11.940 -1.804 1.00 42.72 178 TRP A C 1
ATOM 1407 O O . TRP A 1 178 ? -3.700 -10.825 -1.996 1.00 42.72 178 TRP A O 1
ATOM 1417 N N . MET A 1 179 ? -4.291 -12.814 -2.807 1.00 35.97 179 MET A N 1
ATOM 1418 C CA . MET A 1 179 ? -4.023 -12.508 -4.218 1.00 35.97 179 MET A CA 1
ATOM 1419 C C . MET A 1 179 ? -5.106 -11.570 -4.779 1.00 35.97 179 MET A C 1
ATOM 1421 O O . MET A 1 179 ? -4.806 -10.682 -5.577 1.00 35.97 179 MET A O 1
ATOM 1425 N N . ILE A 1 180 ? -6.350 -11.706 -4.292 1.00 45.34 180 ILE A N 1
ATOM 1426 C CA . ILE A 1 180 ? -7.423 -10.724 -4.498 1.00 45.34 180 ILE A CA 1
ATOM 1427 C C . ILE A 1 180 ? -7.085 -9.438 -3.745 1.00 45.34 180 ILE A C 1
ATOM 1429 O O . ILE A 1 180 ? -7.199 -8.379 -4.345 1.00 45.34 180 ILE A O 1
ATOM 1433 N N . LEU A 1 181 ? -6.581 -9.503 -2.507 1.00 41.22 181 LEU A N 1
ATOM 1434 C CA . LEU A 1 181 ? -6.179 -8.315 -1.747 1.00 41.22 181 LEU A CA 1
ATOM 1435 C C . LEU A 1 181 ? -4.975 -7.587 -2.341 1.00 41.22 181 LEU A C 1
ATOM 1437 O O . LEU A 1 181 ? -4.992 -6.375 -2.306 1.00 41.22 181 LEU A O 1
ATOM 1441 N N . VAL A 1 182 ? -3.965 -8.234 -2.925 1.00 42.50 182 VAL A N 1
ATOM 1442 C CA . VAL A 1 182 ? -2.827 -7.542 -3.567 1.00 42.50 182 VAL A CA 1
ATOM 1443 C C . VAL A 1 182 ? -3.264 -6.881 -4.874 1.00 42.50 182 VAL A C 1
ATOM 1445 O O . VAL A 1 182 ? -2.968 -5.708 -5.111 1.00 42.50 182 VAL A O 1
ATOM 1448 N N . VAL A 1 183 ? -4.046 -7.594 -5.692 1.00 45.38 183 VAL A N 1
ATOM 1449 C CA . VAL A 1 183 ? -4.639 -7.031 -6.912 1.00 45.38 183 VAL A CA 1
ATOM 1450 C C . VAL A 1 183 ? -5.670 -5.944 -6.567 1.00 45.38 183 VAL A C 1
ATOM 1452 O O . VAL A 1 183 ? -5.759 -4.966 -7.300 1.00 45.38 183 VAL A O 1
ATOM 1455 N N . MET A 1 184 ? -6.397 -6.038 -5.445 1.00 41.47 184 MET A N 1
ATOM 1456 C CA . MET A 1 184 ? -7.327 -5.010 -4.952 1.00 41.47 184 MET A CA 1
ATOM 1457 C C . MET A 1 184 ? -6.635 -3.860 -4.211 1.00 41.47 184 MET A C 1
ATOM 1459 O O . MET A 1 184 ? -7.066 -2.734 -4.393 1.00 41.47 184 MET A O 1
ATOM 1463 N N . LYS A 1 185 ? -5.522 -4.054 -3.494 1.00 45.69 185 LYS A N 1
ATOM 1464 C CA . LYS A 1 185 ? -4.699 -2.970 -2.910 1.00 45.69 185 LYS A CA 1
ATOM 1465 C C . LYS A 1 185 ? -4.167 -2.066 -4.028 1.00 45.69 185 LYS A C 1
ATOM 1467 O O . LYS A 1 185 ? -4.090 -0.851 -3.861 1.00 45.69 185 LYS A O 1
ATOM 1472 N N . MET A 1 186 ? -3.882 -2.662 -5.193 1.00 40.56 186 MET A N 1
ATOM 1473 C CA . MET A 1 186 ? -3.562 -1.963 -6.443 1.00 40.56 186 MET A CA 1
ATOM 1474 C C . MET A 1 186 ? -4.794 -1.469 -7.230 1.00 40.56 186 MET A C 1
ATOM 1476 O O . MET A 1 186 ? -4.640 -0.595 -8.069 1.00 40.56 186 MET A O 1
ATOM 1480 N N . LYS A 1 187 ? -6.015 -1.978 -6.993 1.00 36.28 187 LYS A N 1
ATOM 1481 C CA . LYS A 1 187 ? -7.243 -1.583 -7.727 1.00 36.28 187 LYS A CA 1
ATOM 1482 C C . LYS A 1 187 ? -8.118 -0.561 -6.983 1.00 36.28 187 LYS A C 1
ATOM 1484 O O . LYS A 1 187 ? -8.773 0.253 -7.628 1.00 36.28 187 LYS A O 1
ATOM 1489 N N . THR A 1 188 ? -8.074 -0.532 -5.654 1.00 36.00 188 THR A N 1
ATOM 1490 C CA . THR A 1 188 ? -8.641 0.522 -4.795 1.00 36.00 188 THR A CA 1
ATOM 1491 C C . THR A 1 188 ? -7.905 1.848 -5.008 1.00 36.00 188 THR A C 1
ATOM 1493 O O . THR A 1 188 ? -8.525 2.905 -5.039 1.00 36.00 188 THR A O 1
ATOM 1496 N N . THR A 1 189 ? -6.605 1.804 -5.308 1.00 33.19 189 THR A N 1
ATOM 1497 C CA . THR A 1 189 ? -5.847 2.969 -5.796 1.00 33.19 189 THR A CA 1
ATOM 1498 C C . THR A 1 189 ? -6.200 3.362 -7.240 1.00 33.19 189 THR A C 1
ATOM 1500 O O . THR A 1 189 ? -6.029 4.517 -7.612 1.00 33.19 189 THR A O 1
ATOM 1503 N N . MET A 1 190 ? -6.783 2.460 -8.042 1.00 31.80 190 MET A N 1
ATOM 1504 C CA . MET A 1 190 ? -7.178 2.736 -9.434 1.00 31.80 190 MET A CA 1
ATOM 1505 C C . MET A 1 190 ? -8.616 3.239 -9.629 1.00 31.80 190 MET A C 1
ATOM 1507 O O . MET A 1 190 ? -8.958 3.602 -10.751 1.00 31.80 190 MET A O 1
ATOM 1511 N N . THR A 1 191 ? -9.459 3.321 -8.590 1.00 32.19 191 THR A N 1
ATOM 1512 C CA . THR A 1 191 ? -10.796 3.953 -8.736 1.00 32.19 191 THR A CA 1
ATOM 1513 C C . THR A 1 191 ? -10.767 5.466 -8.465 1.00 32.19 191 THR A C 1
ATOM 1515 O O . THR A 1 191 ? -11.783 6.131 -8.597 1.00 32.19 191 THR A O 1
ATOM 1518 N N . MET A 1 192 ? -9.597 6.039 -8.165 1.00 33.62 192 MET A N 1
ATOM 1519 C CA . MET A 1 192 ? -9.410 7.487 -7.996 1.00 33.62 192 MET A CA 1
ATOM 1520 C C . MET A 1 192 ? -8.224 8.001 -8.825 1.00 33.62 192 MET A C 1
ATOM 1522 O O . MET A 1 192 ? -7.515 8.910 -8.412 1.00 33.62 192 MET A O 1
ATOM 1526 N N . CYS A 1 193 ? -7.985 7.425 -10.010 1.00 28.83 193 CYS A N 1
ATOM 1527 C CA . CYS A 1 193 ? -7.117 8.052 -11.012 1.00 28.83 193 CYS A CA 1
ATOM 1528 C C . CYS A 1 193 ? -7.947 9.035 -11.855 1.00 28.83 193 CYS A C 1
ATOM 1530 O O . CYS A 1 193 ? -8.107 8.902 -13.063 1.00 28.83 193 CYS A O 1
ATOM 1532 N N . GLY A 1 194 ? -8.546 9.989 -11.156 1.00 27.08 194 GLY A N 1
ATOM 1533 C CA . GLY A 1 194 ? -8.909 11.300 -11.656 1.00 27.08 194 GLY A CA 1
ATOM 1534 C C . GLY A 1 194 ? -8.287 12.257 -10.654 1.00 27.08 194 GLY A C 1
ATOM 1535 O O . GLY A 1 194 ? -8.371 11.991 -9.457 1.00 27.08 194 GLY A O 1
ATOM 1536 N N . ASN A 1 195 ? -7.572 13.267 -11.142 1.00 34.25 195 ASN A N 1
ATOM 1537 C CA . ASN A 1 195 ? -6.946 14.301 -10.323 1.00 34.25 195 ASN A CA 1
ATOM 1538 C C . ASN A 1 195 ? -7.812 14.651 -9.107 1.00 34.25 195 ASN A C 1
ATOM 1540 O O . ASN A 1 195 ? -9.002 14.891 -9.279 1.00 34.25 195 ASN A O 1
ATOM 1544 N N . ASP A 1 196 ? -7.191 14.617 -7.925 1.00 37.75 196 ASP A N 1
ATOM 1545 C CA . ASP A 1 196 ? -7.487 15.389 -6.714 1.00 37.75 196 ASP A CA 1
ATOM 1546 C C . ASP A 1 196 ? -7.327 14.527 -5.458 1.00 37.75 196 ASP A C 1
ATOM 1548 O O . ASP A 1 196 ? -7.799 13.395 -5.353 1.00 37.75 196 ASP A O 1
ATOM 1552 N N . ASP A 1 197 ? -6.728 15.126 -4.434 1.00 47.22 197 ASP A N 1
ATOM 1553 C CA . ASP A 1 197 ? -6.738 14.694 -3.034 1.00 47.22 197 ASP A CA 1
ATOM 1554 C C . ASP A 1 197 ? -8.177 14.592 -2.431 1.00 47.22 197 ASP A C 1
ATOM 1556 O O . ASP A 1 197 ? -8.374 14.758 -1.231 1.00 47.22 197 ASP A O 1
ATOM 1560 N N . ALA A 1 198 ? -9.217 14.338 -3.234 1.00 50.47 198 ALA A N 1
ATOM 1561 C CA . ALA A 1 198 ? -10.637 14.421 -2.883 1.00 50.47 198 ALA A CA 1
ATOM 1562 C C . ALA A 1 198 ? -11.282 13.077 -2.476 1.00 50.47 198 ALA A C 1
ATOM 1564 O O . ALA A 1 198 ? -12.452 13.037 -2.101 1.00 50.47 198 ALA A O 1
ATOM 1565 N N . GLY A 1 199 ? -10.541 11.966 -2.534 1.00 65.44 199 GLY A N 1
ATOM 1566 C CA . GLY A 1 199 ? -11.052 10.635 -2.187 1.00 65.44 199 GLY A CA 1
ATOM 1567 C C . GLY A 1 199 ? -11.148 10.336 -0.686 1.00 65.44 199 GLY A C 1
ATOM 1568 O O . GLY A 1 199 ? -10.882 11.174 0.181 1.00 65.44 199 GLY A O 1
ATOM 1569 N N . VAL A 1 200 ? -11.447 9.070 -0.368 1.00 67.88 200 VAL A N 1
ATOM 1570 C CA . VAL A 1 200 ? -11.486 8.532 1.010 1.00 67.88 200 VAL A CA 1
ATOM 1571 C C . VAL A 1 200 ? -10.195 8.848 1.780 1.00 67.88 200 VAL A C 1
ATOM 1573 O O . VAL A 1 200 ? -10.221 9.206 2.957 1.00 67.88 200 VAL A O 1
ATOM 1576 N N . LEU A 1 201 ? -9.055 8.784 1.089 1.00 65.19 201 LEU A N 1
ATOM 1577 C CA . LEU A 1 201 ? -7.728 8.951 1.683 1.00 65.19 201 LEU A CA 1
ATOM 1578 C C . LEU A 1 201 ? -7.391 10.403 1.994 1.00 65.19 201 LEU A C 1
ATOM 1580 O O . LEU A 1 201 ? -6.889 10.694 3.080 1.00 65.19 201 LEU A O 1
ATOM 1584 N N . GLY A 1 202 ? -7.701 11.309 1.067 1.00 68.25 202 GLY A N 1
ATOM 1585 C CA . GLY A 1 202 ? -7.569 12.741 1.306 1.00 68.25 202 GLY A CA 1
ATOM 1586 C C . GLY A 1 202 ? -8.495 13.202 2.426 1.00 68.25 202 GLY A C 1
ATOM 1587 O O . GLY A 1 202 ? -8.089 13.978 3.283 1.00 68.25 202 GLY A O 1
ATOM 1588 N N . THR A 1 203 ? -9.688 12.609 2.524 1.00 75.69 203 THR A N 1
ATOM 1589 C CA . THR A 1 203 ? -10.621 12.906 3.614 1.00 75.69 203 THR A CA 1
ATOM 1590 C C . THR A 1 203 ? -10.079 12.508 4.989 1.00 75.69 203 THR A C 1
ATOM 1592 O O . THR A 1 203 ? -10.179 13.297 5.925 1.00 75.69 203 THR A O 1
ATOM 1595 N N . LEU A 1 204 ? -9.470 11.324 5.130 1.00 72.25 204 LEU A N 1
ATOM 1596 C CA . LEU A 1 204 ? -8.841 10.913 6.395 1.00 72.25 204 LEU A CA 1
ATOM 1597 C C . LEU A 1 204 ? -7.615 11.774 6.743 1.00 72.25 204 LEU A C 1
ATOM 1599 O O . LEU A 1 204 ? -7.406 12.098 7.913 1.00 72.25 204 LEU A O 1
ATOM 1603 N N . ARG A 1 205 ? -6.823 12.182 5.741 1.00 75.50 205 ARG A N 1
ATOM 1604 C CA . ARG A 1 205 ? -5.694 13.109 5.925 1.00 75.50 205 ARG A CA 1
ATOM 1605 C C . ARG A 1 205 ? -6.169 14.473 6.425 1.00 75.50 205 ARG A C 1
ATOM 1607 O O . ARG A 1 205 ? -5.598 15.000 7.375 1.00 75.50 205 ARG A O 1
ATOM 1614 N N . ASP A 1 206 ? -7.213 15.019 5.816 1.00 78.38 206 ASP A N 1
ATOM 1615 C CA . ASP A 1 206 ? -7.769 16.315 6.193 1.00 78.38 206 ASP A CA 1
ATOM 1616 C C . ASP A 1 206 ? -8.416 16.258 7.578 1.00 78.38 206 ASP A C 1
ATOM 1618 O O . ASP A 1 206 ? -8.143 17.127 8.400 1.00 78.38 206 ASP A O 1
ATOM 1622 N N . LEU A 1 207 ? -9.159 15.188 7.890 1.00 79.31 207 LEU A N 1
ATOM 1623 C CA . LEU A 1 207 ? -9.744 14.972 9.217 1.00 79.31 207 LEU A CA 1
ATOM 1624 C C . LEU A 1 207 ? -8.676 14.936 10.318 1.00 79.31 207 LEU A C 1
ATOM 1626 O O . LEU A 1 207 ? -8.908 15.392 11.438 1.00 79.31 207 LEU A O 1
ATOM 1630 N N . ARG A 1 208 ? -7.484 14.417 10.012 1.00 77.12 208 ARG A N 1
ATOM 1631 C CA . ARG A 1 208 ? -6.345 14.451 10.935 1.00 77.12 208 ARG A CA 1
ATOM 1632 C C . ARG A 1 208 ? -5.904 15.882 11.254 1.00 77.12 208 ARG A C 1
ATOM 1634 O O . ARG A 1 208 ? -5.493 16.143 12.386 1.00 77.12 208 ARG A O 1
ATOM 1641 N N . ALA A 1 209 ? -5.974 16.778 10.270 1.00 78.75 209 ALA A N 1
ATOM 1642 C CA . ALA A 1 209 ? -5.548 18.168 10.379 1.00 78.75 209 ALA A CA 1
ATOM 1643 C C . ALA A 1 209 ? -6.634 19.070 10.988 1.00 78.75 209 ALA A C 1
ATOM 1645 O O . ALA A 1 209 ? -6.362 19.773 11.959 1.00 78.75 209 ALA A O 1
ATOM 1646 N N . ASP A 1 210 ? -7.854 19.036 10.448 1.00 81.56 210 ASP A N 1
ATOM 1647 C CA . ASP A 1 210 ? -8.943 19.949 10.817 1.00 81.56 210 ASP A CA 1
ATOM 1648 C C . ASP A 1 210 ? -9.880 19.396 11.906 1.00 81.56 210 ASP A C 1
ATOM 1650 O O . ASP A 1 210 ? -10.559 20.170 12.580 1.00 81.56 210 ASP A O 1
ATOM 1654 N N . ARG A 1 211 ? -9.878 18.072 12.133 1.00 79.31 211 ARG A N 1
ATOM 1655 C CA . ARG A 1 211 ? -10.776 17.347 13.058 1.00 79.31 211 ARG A CA 1
ATOM 1656 C C . ARG A 1 211 ? -12.265 17.595 12.790 1.00 79.31 211 ARG A C 1
ATOM 1658 O O . ARG A 1 211 ? -13.100 17.330 13.660 1.00 79.31 211 ARG A O 1
ATOM 1665 N N . ASP A 1 212 ? -12.617 18.044 11.586 1.00 83.44 212 ASP A N 1
ATOM 1666 C CA . ASP A 1 212 ? -13.994 18.333 11.208 1.00 83.44 212 ASP A CA 1
ATOM 1667 C C . ASP A 1 212 ? -14.696 17.068 10.706 1.00 83.44 212 ASP A C 1
ATOM 1669 O O . ASP A 1 212 ? -14.712 16.703 9.526 1.00 83.44 212 ASP A O 1
ATOM 1673 N N . ALA A 1 213 ? -15.335 16.392 11.655 1.00 81.44 213 ALA A N 1
ATOM 1674 C CA . ALA A 1 213 ? -16.070 15.169 11.403 1.00 81.44 213 ALA A CA 1
ATOM 1675 C C . ALA A 1 213 ? -17.270 15.350 10.452 1.00 81.44 213 ALA A C 1
ATOM 1677 O O . ALA A 1 213 ? -17.633 14.401 9.757 1.00 81.44 213 ALA A O 1
ATOM 1678 N N . LYS A 1 214 ? -17.905 16.531 10.413 1.00 82.69 214 LYS A N 1
ATOM 1679 C CA . LYS A 1 214 ? -19.065 16.781 9.539 1.00 82.69 214 LYS A CA 1
ATOM 1680 C C . LYS A 1 214 ? -18.608 16.941 8.097 1.00 82.69 214 LYS A C 1
ATOM 1682 O O . LYS A 1 214 ? -19.150 16.293 7.202 1.00 82.69 214 LYS A O 1
ATOM 1687 N N . LYS A 1 215 ? -17.566 17.744 7.893 1.00 84.44 215 LYS A N 1
ATOM 1688 C CA . LYS A 1 215 ? -16.926 17.950 6.593 1.00 84.44 215 LYS A CA 1
ATOM 1689 C C . LYS A 1 215 ? -16.359 16.648 6.027 1.00 84.44 215 LYS A C 1
ATOM 1691 O O . LYS A 1 215 ? -16.540 16.374 4.842 1.00 84.44 215 LYS A O 1
ATOM 1696 N N . ALA A 1 216 ? -15.750 15.810 6.869 1.00 82.50 216 ALA A N 1
ATOM 1697 C CA . ALA A 1 216 ? -15.266 14.494 6.456 1.00 82.50 216 ALA A CA 1
ATOM 1698 C C . ALA A 1 216 ? -16.401 13.575 5.968 1.00 82.50 216 ALA A C 1
ATOM 1700 O O . ALA A 1 216 ? -16.296 12.970 4.904 1.00 82.50 216 ALA A O 1
ATOM 1701 N N . VAL A 1 217 ? -17.523 13.511 6.694 1.00 85.25 217 VAL A N 1
ATOM 1702 C CA . VAL A 1 217 ? -18.686 12.715 6.264 1.00 85.25 217 VAL A CA 1
ATOM 1703 C C . VAL A 1 217 ? -19.271 13.245 4.954 1.00 85.25 217 VAL A C 1
ATOM 1705 O O . VAL A 1 217 ? -19.552 12.450 4.061 1.00 85.25 217 VAL A O 1
ATOM 1708 N N . ALA A 1 218 ? -19.414 14.565 4.802 1.00 84.19 218 ALA A N 1
ATOM 1709 C CA . ALA A 1 218 ? -19.936 15.170 3.576 1.00 84.19 218 ALA A CA 1
ATOM 1710 C C . ALA A 1 218 ? -19.081 14.821 2.345 1.00 84.19 218 ALA A C 1
ATOM 1712 O O . ALA A 1 218 ? -19.619 14.466 1.299 1.00 84.19 218 ALA A O 1
ATOM 1713 N N . ARG A 1 219 ? -17.750 14.842 2.485 1.00 81.81 219 ARG A N 1
ATOM 1714 C CA . ARG A 1 219 ? -16.822 14.449 1.414 1.00 81.81 219 ARG A CA 1
ATOM 1715 C C . ARG A 1 219 ? -16.911 12.970 1.070 1.00 81.81 219 ARG A C 1
ATOM 1717 O O . ARG A 1 219 ? -16.927 12.628 -0.104 1.00 81.81 219 ARG A O 1
ATOM 1724 N N . LEU A 1 220 ? -17.022 12.095 2.068 1.00 83.00 220 LEU A N 1
ATOM 1725 C CA . LEU A 1 220 ? -17.177 10.657 1.827 1.00 83.00 220 LEU A CA 1
ATOM 1726 C C . LEU A 1 220 ? -18.510 10.322 1.151 1.00 83.00 220 LEU A C 1
ATOM 1728 O O . LEU A 1 220 ? -18.539 9.442 0.295 1.00 83.00 220 LEU A O 1
ATOM 1732 N N . LYS A 1 221 ? -19.587 11.053 1.471 1.00 83.56 221 LYS A N 1
ATOM 1733 C CA . LYS A 1 221 ? -20.850 10.972 0.721 1.00 83.56 221 LYS A CA 1
ATOM 1734 C C . LYS A 1 221 ? -20.656 11.426 -0.729 1.00 83.56 221 LYS A C 1
ATOM 1736 O O . LYS A 1 221 ? -21.054 10.713 -1.643 1.00 83.56 221 LYS A O 1
ATOM 1741 N N . ALA A 1 222 ? -20.007 12.574 -0.938 1.00 82.94 222 ALA A N 1
ATOM 1742 C CA . ALA A 1 222 ? -19.745 13.116 -2.272 1.00 82.94 222 ALA A CA 1
ATOM 1743 C C . ALA A 1 222 ? -18.838 12.208 -3.124 1.00 82.94 222 ALA A C 1
ATOM 1745 O O . ALA A 1 222 ? -19.013 12.140 -4.336 1.00 82.94 222 ALA A O 1
ATOM 1746 N N . ALA A 1 223 ? -17.914 11.474 -2.495 1.00 79.19 223 ALA A N 1
ATOM 1747 C CA . ALA A 1 223 ? -17.045 10.511 -3.168 1.00 79.19 223 ALA A CA 1
ATOM 1748 C C . ALA A 1 223 ? -17.811 9.315 -3.766 1.00 79.19 223 ALA A C 1
ATOM 1750 O O . ALA A 1 223 ? -17.277 8.641 -4.643 1.00 79.19 223 ALA A O 1
ATOM 1751 N N . GLY A 1 224 ? -19.040 9.038 -3.310 1.00 79.00 224 GLY A N 1
ATOM 1752 C CA . GLY A 1 224 ? -19.947 8.091 -3.965 1.00 79.00 224 GLY A CA 1
ATOM 1753 C C . GLY A 1 224 ? -19.395 6.669 -4.102 1.00 79.00 224 GLY A C 1
ATOM 1754 O O . GLY A 1 224 ? -19.493 6.076 -5.177 1.00 79.00 224 GLY A O 1
ATOM 1755 N N . VAL A 1 225 ? -18.800 6.113 -3.038 1.00 78.94 225 VAL A N 1
ATOM 1756 C CA . VAL A 1 225 ? -18.161 4.784 -3.077 1.00 78.94 225 VAL A CA 1
ATOM 1757 C C . VAL A 1 225 ? -19.178 3.709 -3.505 1.00 78.94 225 VAL A C 1
ATOM 1759 O O . VAL A 1 225 ? -20.153 3.476 -2.783 1.00 78.94 225 VAL A O 1
ATOM 1762 N N . PRO A 1 226 ? -18.967 3.002 -4.638 1.00 75.94 226 PRO A N 1
ATOM 1763 C CA . PRO A 1 226 ? -19.896 1.977 -5.104 1.00 75.94 226 PRO A CA 1
ATOM 1764 C C . PRO A 1 226 ? -20.062 0.853 -4.080 1.00 75.94 226 PRO A C 1
ATOM 1766 O O . PRO A 1 226 ? -19.064 0.329 -3.586 1.00 75.94 226 PRO A O 1
ATOM 1769 N N . ARG A 1 227 ? -21.302 0.404 -3.832 1.00 84.06 227 ARG A N 1
ATOM 1770 C CA . ARG A 1 227 ? -21.632 -0.617 -2.812 1.00 84.06 227 ARG A CA 1
ATOM 1771 C C . ARG A 1 227 ? -20.708 -1.839 -2.824 1.00 84.06 227 ARG A C 1
ATOM 1773 O O . ARG A 1 227 ? -20.186 -2.227 -1.789 1.00 84.06 227 ARG A O 1
ATOM 1780 N N . LYS A 1 228 ? -20.406 -2.379 -4.009 1.00 79.00 228 LYS A N 1
ATOM 1781 C CA . LYS A 1 228 ? -19.516 -3.545 -4.186 1.00 79.00 228 LYS A CA 1
ATOM 1782 C C . LYS A 1 228 ? -18.099 -3.364 -3.612 1.00 79.00 228 LYS A C 1
ATOM 1784 O O . LYS A 1 228 ? -17.427 -4.358 -3.352 1.00 79.00 228 LYS A O 1
ATOM 1789 N N . LEU A 1 229 ? -17.643 -2.120 -3.456 1.00 76.25 229 LEU A N 1
ATOM 1790 C CA . LEU A 1 229 ? -16.333 -1.764 -2.909 1.00 76.25 229 LEU A CA 1
ATOM 1791 C C . LEU A 1 229 ? -16.408 -1.320 -1.442 1.00 76.25 229 LEU A C 1
ATOM 1793 O O . LEU A 1 229 ? -15.385 -1.321 -0.768 1.00 76.25 229 LEU A O 1
ATOM 1797 N N . GLN A 1 230 ? -17.594 -0.985 -0.926 1.00 84.62 230 GLN A N 1
ATOM 1798 C CA . GLN A 1 230 ? -17.750 -0.345 0.383 1.00 84.62 230 GLN A CA 1
ATOM 1799 C C . GLN A 1 230 ? -17.152 -1.158 1.534 1.00 84.62 230 GLN A C 1
ATOM 1801 O O . GLN A 1 230 ? -16.432 -0.581 2.341 1.00 84.62 230 GLN A O 1
ATOM 1806 N N . ALA A 1 231 ? -17.354 -2.478 1.601 1.00 83.44 231 ALA A N 1
ATOM 1807 C CA . ALA A 1 231 ? -16.737 -3.281 2.662 1.00 83.44 231 ALA A CA 1
ATOM 1808 C C . ALA A 1 231 ? -15.202 -3.255 2.632 1.00 83.44 231 ALA A C 1
ATOM 1810 O O . ALA A 1 231 ? -14.562 -3.162 3.679 1.00 83.44 231 ALA A O 1
ATOM 1811 N N . VAL A 1 232 ? -14.606 -3.325 1.439 1.00 77.25 232 VAL A N 1
ATOM 1812 C CA . VAL A 1 232 ? -13.145 -3.316 1.278 1.00 77.25 232 VAL A CA 1
ATOM 1813 C C . VAL A 1 232 ? -12.586 -1.954 1.677 1.00 77.25 232 VAL A C 1
ATOM 1815 O O . VAL A 1 232 ? -11.640 -1.889 2.461 1.00 77.25 232 VAL A O 1
ATOM 1818 N N . GLU A 1 233 ? -13.217 -0.871 1.218 1.00 80.19 233 GLU A N 1
ATOM 1819 C CA . GLU A 1 233 ? -12.834 0.488 1.607 1.00 80.19 233 GLU A CA 1
ATOM 1820 C C . GLU A 1 233 ? -12.997 0.703 3.114 1.00 80.19 233 GLU A C 1
ATOM 1822 O O . GLU A 1 233 ? -12.101 1.241 3.755 1.00 80.19 233 GLU A O 1
ATOM 1827 N N . PHE A 1 234 ? -14.089 0.225 3.717 1.00 89.31 234 PHE A N 1
ATOM 1828 C CA . PHE A 1 234 ? -14.321 0.357 5.154 1.00 89.31 234 PHE A CA 1
ATOM 1829 C C . PHE A 1 234 ? -13.252 -0.386 5.973 1.00 89.31 234 PHE A C 1
ATOM 1831 O O . PHE A 1 234 ? -12.729 0.161 6.942 1.00 89.31 234 PHE A O 1
ATOM 1838 N N . SER A 1 235 ? -12.853 -1.590 5.546 1.00 87.12 235 SER A N 1
ATOM 1839 C CA . SER A 1 235 ? -11.734 -2.328 6.147 1.00 87.12 235 SER A CA 1
ATOM 1840 C C . SER A 1 235 ? -10.404 -1.568 6.030 1.00 87.12 235 SER A C 1
ATOM 1842 O O . SER A 1 235 ? -9.647 -1.480 7.001 1.00 87.12 235 SER A O 1
ATOM 1844 N N . ASP A 1 236 ? -10.099 -0.997 4.860 1.00 79.56 236 ASP A N 1
ATOM 1845 C CA . ASP A 1 236 ? -8.871 -0.215 4.649 1.00 79.56 236 ASP A CA 1
ATOM 1846 C C . ASP A 1 236 ? -8.886 1.084 5.475 1.00 79.56 236 ASP A C 1
ATOM 1848 O O . ASP A 1 236 ? -7.868 1.466 6.054 1.00 79.56 236 ASP A O 1
ATOM 1852 N N . MET A 1 237 ? -10.052 1.722 5.623 1.00 87.38 237 MET A N 1
ATOM 1853 C CA . MET A 1 237 ? -10.235 2.872 6.508 1.00 87.38 237 MET A CA 1
ATOM 1854 C C . MET A 1 237 ? -9.956 2.514 7.973 1.00 87.38 237 MET A C 1
ATOM 1856 O O . MET A 1 237 ? -9.201 3.235 8.624 1.00 87.38 237 MET A O 1
ATOM 1860 N N . ILE A 1 238 ? -10.502 1.402 8.491 1.00 91.56 238 ILE A N 1
ATOM 1861 C CA . ILE A 1 238 ? -10.214 0.934 9.863 1.00 91.56 238 ILE A CA 1
ATOM 1862 C C . ILE A 1 238 ? -8.710 0.714 10.039 1.00 91.56 238 ILE A C 1
ATOM 1864 O O . ILE A 1 238 ? -8.133 1.202 11.010 1.00 91.56 238 ILE A O 1
ATOM 1868 N N . THR A 1 239 ? -8.075 0.047 9.073 1.00 85.06 239 THR A N 1
ATOM 1869 C CA . THR A 1 239 ? -6.631 -0.236 9.072 1.00 85.06 239 THR A CA 1
ATOM 1870 C C . THR A 1 239 ? -5.816 1.049 9.213 1.00 85.06 239 THR A C 1
ATOM 1872 O O . THR A 1 239 ? -5.017 1.181 10.135 1.00 85.06 239 THR A O 1
ATOM 1875 N N . ARG A 1 240 ? -6.075 2.049 8.363 1.00 81.62 240 ARG A N 1
ATOM 1876 C CA . ARG A 1 240 ? -5.335 3.322 8.382 1.00 81.62 240 ARG A CA 1
ATOM 1877 C C . ARG A 1 240 ? -5.548 4.117 9.657 1.00 81.62 240 ARG A C 1
ATOM 1879 O O . ARG A 1 240 ? -4.615 4.741 10.154 1.00 81.62 240 ARG A O 1
ATOM 1886 N N . VAL A 1 241 ? -6.781 4.139 10.161 1.00 89.06 241 VAL A N 1
ATOM 1887 C CA . VAL A 1 241 ? -7.090 4.836 11.411 1.00 89.06 241 VAL A CA 1
ATOM 1888 C C . VAL A 1 241 ? -6.365 4.156 12.572 1.00 89.06 241 VAL A C 1
ATOM 1890 O O . VAL A 1 241 ? -5.770 4.842 13.399 1.00 89.06 241 VAL A O 1
ATOM 1893 N N . ALA A 1 242 ? -6.341 2.824 12.601 1.00 89.25 242 ALA A N 1
ATOM 1894 C CA . ALA A 1 242 ? -5.636 2.053 13.617 1.00 89.25 242 ALA A CA 1
ATOM 1895 C C . ALA A 1 242 ? -4.118 2.305 13.638 1.00 89.25 242 ALA A C 1
ATOM 1897 O O . ALA A 1 242 ? -3.519 2.296 14.713 1.00 89.25 242 ALA A O 1
ATOM 1898 N N . GLU A 1 243 ? -3.516 2.572 12.478 1.00 81.88 243 GLU A N 1
ATOM 1899 C CA . GLU A 1 243 ? -2.093 2.900 12.328 1.00 81.88 243 GLU A CA 1
ATOM 1900 C C . GLU A 1 243 ? -1.740 4.349 12.726 1.00 81.88 243 GLU A C 1
ATOM 1902 O O . GLU A 1 243 ? -0.558 4.677 12.854 1.00 81.88 243 GLU A O 1
ATOM 1907 N N . ASP A 1 244 ? -2.716 5.247 12.930 1.00 80.31 244 ASP A N 1
ATOM 1908 C CA . ASP A 1 244 ? -2.403 6.633 13.293 1.00 80.31 244 ASP A CA 1
ATOM 1909 C C . ASP A 1 244 ? -1.844 6.703 14.720 1.00 80.31 244 ASP A C 1
ATOM 1911 O O . ASP A 1 244 ? -2.528 6.394 15.696 1.00 80.31 244 ASP A O 1
ATOM 1915 N N . ALA A 1 245 ? -0.604 7.177 14.858 1.00 81.31 245 ALA A N 1
ATOM 1916 C CA . ALA A 1 245 ? 0.051 7.383 16.147 1.00 81.31 245 ALA A CA 1
ATOM 1917 C C . ALA A 1 245 ? -0.667 8.423 17.037 1.00 81.31 245 ALA A C 1
ATOM 1919 O O . ALA A 1 245 ? -0.591 8.355 18.267 1.00 81.31 245 ALA A O 1
ATOM 1920 N N . SER A 1 246 ? -1.392 9.377 16.443 1.00 84.69 246 SER A N 1
ATOM 1921 C CA . SER A 1 246 ? -2.099 10.436 17.167 1.00 84.69 246 SER A CA 1
ATOM 1922 C C . SER A 1 246 ? -3.407 9.924 17.766 1.00 84.69 246 SER A C 1
ATOM 1924 O O . SER A 1 246 ? -4.424 9.817 17.084 1.00 84.69 246 SER A O 1
ATOM 1926 N N . GLY A 1 247 ? -3.416 9.672 19.079 1.00 89.12 247 GLY A N 1
ATOM 1927 C CA . GLY A 1 247 ? -4.614 9.219 19.798 1.00 89.12 247 GLY A CA 1
ATOM 1928 C C . GLY A 1 247 ? -5.856 10.104 19.597 1.00 89.12 247 GLY A C 1
ATOM 1929 O O . GLY A 1 247 ? -6.922 9.571 19.294 1.00 89.12 247 GLY A O 1
ATOM 1930 N N . PRO A 1 248 ? -5.764 11.444 19.717 1.00 88.06 248 PRO A N 1
ATOM 1931 C CA . PRO A 1 248 ? -6.907 12.322 19.465 1.00 88.06 248 PRO A CA 1
ATOM 1932 C C . PRO A 1 248 ? -7.448 12.236 18.030 1.00 88.06 248 PRO A C 1
ATOM 1934 O O . PRO A 1 248 ? -8.662 12.163 17.849 1.00 88.06 248 PRO A O 1
ATOM 1937 N N . ALA A 1 249 ? -6.570 12.215 17.019 1.00 85.44 249 ALA A N 1
ATOM 1938 C CA . ALA A 1 249 ? -6.988 12.134 15.617 1.00 85.44 249 ALA A CA 1
ATOM 1939 C C . ALA A 1 249 ? -7.586 10.762 15.282 1.00 85.44 249 ALA A C 1
ATOM 1941 O O . ALA A 1 249 ? -8.618 10.676 14.615 1.00 85.44 249 ALA A O 1
ATOM 1942 N N . ARG A 1 250 ? -6.988 9.695 15.817 1.00 91.00 250 ARG A N 1
ATOM 1943 C CA . ARG A 1 250 ? -7.474 8.325 15.680 1.00 91.00 250 ARG A CA 1
ATOM 1944 C C . ARG A 1 250 ? -8.878 8.153 16.254 1.00 91.00 250 ARG A C 1
ATOM 1946 O O . ARG A 1 250 ? -9.767 7.691 15.546 1.00 91.00 250 ARG A O 1
ATOM 1953 N N . ARG A 1 251 ? -9.125 8.610 17.488 1.00 92.00 251 ARG A N 1
ATOM 1954 C CA . ARG A 1 251 ? -10.464 8.556 18.109 1.00 92.00 251 ARG A CA 1
ATOM 1955 C C . ARG A 1 251 ? -11.509 9.356 17.333 1.00 92.00 251 ARG A C 1
ATOM 1957 O O . ARG A 1 251 ? -12.623 8.873 17.142 1.00 92.00 251 ARG A O 1
ATOM 1964 N N . ALA A 1 252 ? -11.154 10.553 16.858 1.00 88.50 252 ALA A N 1
ATOM 1965 C CA . ALA A 1 252 ? -12.038 11.350 16.006 1.00 88.50 252 ALA A CA 1
ATOM 1966 C C . ALA A 1 252 ? -12.371 10.616 14.694 1.00 88.50 252 ALA A C 1
ATOM 1968 O O . ALA A 1 252 ? -13.526 10.597 14.268 1.00 88.50 252 ALA A O 1
ATOM 1969 N N . SER A 1 253 ? -11.379 9.952 14.100 1.00 89.69 253 SER A N 1
ATOM 1970 C CA . SER A 1 253 ? -11.541 9.179 12.869 1.00 89.69 253 SER A CA 1
ATOM 1971 C C . SER A 1 253 ? -12.395 7.930 13.075 1.00 89.69 253 SER A C 1
ATOM 1973 O O . SER A 1 253 ? -13.321 7.710 12.301 1.00 89.69 253 SER A O 1
ATOM 1975 N N . PHE A 1 254 ? -12.194 7.169 14.155 1.00 93.44 254 PHE A N 1
ATOM 1976 C CA . PHE A 1 254 ? -13.074 6.047 14.503 1.00 93.44 254 PHE A CA 1
ATOM 1977 C C . PHE A 1 254 ? -14.524 6.494 14.709 1.00 93.44 254 PHE A C 1
ATOM 1979 O O . PHE A 1 254 ? -15.441 5.846 14.208 1.00 93.44 254 PHE A O 1
ATOM 1986 N N . ALA A 1 255 ? -14.751 7.633 15.371 1.00 90.69 255 ALA A N 1
ATOM 1987 C CA . ALA A 1 255 ? -16.094 8.188 15.520 1.00 90.69 255 ALA A CA 1
ATOM 1988 C C . ALA A 1 255 ? -16.731 8.564 14.171 1.00 90.69 255 ALA A C 1
ATOM 1990 O O . ALA A 1 255 ? -17.943 8.417 14.002 1.00 90.69 255 ALA A O 1
ATOM 1991 N N . VAL A 1 256 ? -15.936 9.029 13.200 1.00 89.62 256 VAL A N 1
ATOM 1992 C CA . VAL A 1 256 ? -16.401 9.234 11.822 1.00 89.62 256 VAL A CA 1
ATOM 1993 C C . VAL A 1 256 ? -16.741 7.901 11.158 1.00 89.62 256 VAL A C 1
ATOM 1995 O O . VAL A 1 256 ? -17.840 7.800 10.628 1.00 89.62 256 VAL A O 1
ATOM 1998 N N . LEU A 1 257 ? -15.888 6.870 11.243 1.00 91.31 257 LEU A N 1
ATOM 1999 C CA . LEU A 1 257 ? -16.173 5.547 10.658 1.00 91.31 257 LEU A CA 1
ATOM 2000 C C . LEU A 1 257 ? -17.489 4.961 11.162 1.00 91.31 257 LEU A C 1
ATOM 2002 O O . LEU A 1 257 ? -18.322 4.533 10.369 1.00 91.31 257 LEU A O 1
ATOM 2006 N N . VAL A 1 258 ? -17.711 5.008 12.476 1.00 90.50 258 VAL A N 1
ATOM 2007 C CA . VAL A 1 258 ? -18.964 4.533 13.066 1.00 90.50 258 VAL A CA 1
ATOM 2008 C C . VAL A 1 258 ? -20.141 5.360 12.552 1.00 90.50 258 VAL A C 1
ATOM 2010 O O . VAL A 1 258 ? -21.149 4.787 12.155 1.00 90.50 258 VAL A O 1
ATOM 2013 N N . ARG A 1 259 ? -20.010 6.687 12.441 1.00 87.62 259 ARG A N 1
ATOM 2014 C CA . ARG A 1 259 ? -21.070 7.542 11.879 1.00 87.62 259 ARG A CA 1
ATOM 2015 C C . ARG A 1 259 ? -21.394 7.223 10.418 1.00 87.62 259 ARG A C 1
ATOM 2017 O O . ARG A 1 259 ? -22.551 7.324 10.034 1.00 87.62 259 ARG A O 1
ATOM 2024 N N . LEU A 1 260 ? -20.409 6.820 9.615 1.00 86.94 260 LEU A N 1
ATOM 2025 C CA . LEU A 1 260 ? -20.632 6.406 8.223 1.00 86.94 260 LEU A CA 1
ATOM 2026 C C . LEU A 1 260 ? -21.423 5.102 8.106 1.00 86.94 260 LEU A C 1
ATOM 2028 O O . LEU A 1 260 ? -21.898 4.812 7.017 1.00 86.94 260 LEU A O 1
ATOM 2032 N N . SER A 1 261 ? -21.557 4.342 9.196 1.00 85.31 261 SER A N 1
ATOM 2033 C CA . SER A 1 261 ? -22.300 3.078 9.250 1.00 85.31 261 SER A CA 1
ATOM 2034 C C . SER A 1 261 ? -23.734 3.216 9.785 1.00 85.31 261 SER A C 1
ATOM 2036 O O . SER A 1 261 ? -24.398 2.199 9.989 1.00 85.31 261 SER A O 1
ATOM 2038 N N . LEU A 1 262 ? -24.201 4.445 10.059 1.00 83.31 262 LEU A N 1
ATOM 2039 C CA . LEU A 1 262 ? -25.482 4.724 10.722 1.00 83.31 262 LEU A CA 1
ATOM 2040 C C . LEU A 1 262 ? -26.399 5.623 9.875 1.00 83.31 262 LEU A C 1
ATOM 2042 O O . LEU A 1 262 ? -25.985 6.702 9.450 1.00 83.31 262 LEU A O 1
ATOM 2046 N N . GLY A 1 263 ? -27.671 5.227 9.751 1.00 67.56 263 GLY A N 1
ATOM 2047 C CA . GLY A 1 263 ? -28.769 6.044 9.209 1.00 67.56 263 GLY A CA 1
ATOM 2048 C C . GLY A 1 263 ? -29.073 5.843 7.718 1.00 67.56 263 GLY A C 1
ATOM 2049 O O . GLY A 1 263 ? -28.293 5.244 6.990 1.00 67.56 263 GLY A O 1
ATOM 2050 N N . GLU A 1 264 ? -30.220 6.364 7.266 1.00 54.81 264 GLU A N 1
ATOM 2051 C CA . GLU A 1 264 ? -30.712 6.237 5.878 1.00 54.81 264 GLU A CA 1
ATOM 2052 C C . GLU A 1 264 ? -29.914 7.070 4.858 1.00 54.81 264 GLU A C 1
ATOM 2054 O O . GLU A 1 264 ? -29.906 6.752 3.673 1.00 54.81 264 GLU A O 1
ATOM 2059 N N . GLU A 1 265 ? -29.176 8.091 5.310 1.00 62.88 265 GLU A N 1
ATOM 2060 C CA . GLU A 1 265 ? -28.255 8.869 4.469 1.00 62.88 265 GLU A CA 1
ATOM 2061 C C . GLU A 1 265 ? -26.776 8.540 4.729 1.00 62.88 265 GLU A C 1
ATOM 2063 O O . GLU A 1 265 ? -25.901 9.402 4.587 1.00 62.88 265 GLU A O 1
ATOM 2068 N N . SER A 1 266 ? -26.457 7.341 5.202 1.00 78.44 266 SER A N 1
ATOM 2069 C CA . SER A 1 266 ? -25.071 6.958 5.446 1.00 78.44 266 SER A CA 1
ATOM 2070 C C . SER A 1 266 ? -24.286 6.874 4.126 1.00 78.44 266 SER A C 1
ATOM 2072 O O . SER A 1 266 ? -24.798 6.443 3.097 1.00 78.44 266 SER A O 1
ATOM 2074 N N . ALA A 1 267 ? -23.018 7.304 4.124 1.00 81.94 267 ALA A N 1
ATOM 2075 C CA . ALA A 1 267 ? -22.176 7.195 2.922 1.00 81.94 267 ALA A CA 1
ATOM 2076 C C . ALA A 1 267 ? -21.872 5.727 2.556 1.00 81.94 267 ALA A C 1
ATOM 2078 O O . ALA A 1 267 ? -21.512 5.429 1.420 1.00 81.94 267 ALA A O 1
ATOM 2079 N N . PHE A 1 268 ? -21.984 4.826 3.537 1.00 89.50 268 PHE A N 1
ATOM 2080 C CA . PHE A 1 268 ? -21.756 3.395 3.404 1.00 89.50 268 PHE A CA 1
ATOM 2081 C C . PHE A 1 268 ? -22.985 2.644 3.903 1.00 89.50 268 PHE A C 1
ATOM 2083 O O . PHE A 1 268 ? -23.559 2.995 4.934 1.00 89.50 268 PHE A O 1
ATOM 2090 N N . HIS A 1 269 ? -23.375 1.591 3.198 1.00 90.44 269 HIS A N 1
ATOM 2091 C CA . HIS A 1 269 ? -24.432 0.705 3.652 1.00 90.44 269 HIS A CA 1
ATOM 2092 C C . HIS A 1 269 ? -23.999 -0.038 4.919 1.00 90.44 269 HIS A C 1
ATOM 2094 O O . HIS A 1 269 ? -22.862 -0.498 5.032 1.00 90.44 269 HIS A O 1
ATOM 2100 N N . HIS A 1 270 ? -24.920 -0.168 5.873 1.00 90.62 270 HIS A N 1
ATOM 2101 C CA . HIS A 1 270 ? -24.630 -0.771 7.171 1.00 90.62 270 HIS A CA 1
ATOM 2102 C C . HIS A 1 270 ? -24.108 -2.214 7.052 1.00 90.62 270 HIS A C 1
ATOM 2104 O O . HIS A 1 270 ? -23.097 -2.550 7.664 1.00 90.62 270 HIS A O 1
ATOM 2110 N N . ASP A 1 271 ? -24.730 -3.043 6.209 1.00 90.19 271 ASP A N 1
ATOM 2111 C CA . ASP A 1 271 ? -24.295 -4.420 5.939 1.00 90.19 271 ASP A CA 1
ATOM 2112 C C . ASP A 1 271 ? -22.876 -4.477 5.353 1.00 90.19 271 ASP A C 1
ATOM 2114 O O . ASP A 1 271 ? -22.075 -5.337 5.724 1.00 90.19 271 ASP A O 1
ATOM 2118 N N . GLU A 1 272 ? -22.522 -3.512 4.502 1.00 91.31 272 GLU A N 1
ATOM 2119 C CA . GLU A 1 272 ? -21.171 -3.383 3.955 1.00 91.31 272 GLU A CA 1
ATOM 2120 C C . GLU A 1 272 ? -20.155 -2.941 5.020 1.00 91.31 272 GLU A C 1
ATOM 2122 O O . GLU A 1 272 ? -19.031 -3.440 5.034 1.00 91.31 272 GLU A O 1
ATOM 2127 N N . CYS A 1 273 ? -20.535 -2.070 5.960 1.00 92.75 273 CYS A N 1
ATOM 2128 C CA . CYS A 1 273 ? -19.695 -1.708 7.108 1.00 92.75 273 CYS A CA 1
ATOM 2129 C C . CYS A 1 273 ? -19.458 -2.888 8.061 1.00 92.75 273 CYS A C 1
ATOM 2131 O O . CYS A 1 273 ? -18.336 -3.071 8.546 1.00 92.75 273 CYS A O 1
ATOM 2133 N N . VAL A 1 274 ? -20.486 -3.704 8.315 1.00 91.94 274 VAL A N 1
ATOM 2134 C CA . VAL A 1 274 ? -20.368 -4.942 9.104 1.00 91.94 274 VAL A CA 1
ATOM 2135 C C . VAL A 1 274 ? -19.430 -5.917 8.394 1.00 91.94 274 VAL A C 1
ATOM 2137 O O . VAL A 1 274 ? -18.470 -6.400 8.998 1.00 91.94 274 VAL A O 1
ATOM 2140 N N . ARG A 1 275 ? -19.625 -6.132 7.086 1.00 90.06 275 ARG A N 1
ATOM 2141 C CA . ARG A 1 275 ? -18.753 -6.975 6.255 1.00 90.06 275 ARG A CA 1
ATOM 2142 C C . ARG A 1 275 ? -17.311 -6.467 6.240 1.00 90.06 275 ARG A C 1
ATOM 2144 O O . ARG A 1 275 ? -16.392 -7.261 6.408 1.00 90.06 275 ARG A O 1
ATOM 2151 N N . GLY A 1 276 ? -17.100 -5.160 6.101 1.00 89.06 276 GLY A N 1
ATOM 2152 C CA . GLY A 1 276 ? -15.776 -4.537 6.133 1.00 89.06 276 GLY A CA 1
ATOM 2153 C C . GLY A 1 276 ? -15.082 -4.675 7.486 1.00 89.06 276 GLY A C 1
ATOM 2154 O O . GLY A 1 276 ? -13.907 -5.023 7.546 1.00 89.06 276 GLY A O 1
ATOM 2155 N N . THR A 1 277 ? -15.821 -4.495 8.581 1.00 94.19 277 THR A N 1
ATOM 2156 C CA . THR A 1 277 ? -15.310 -4.747 9.939 1.00 94.19 277 THR A CA 1
ATOM 2157 C C . THR A 1 277 ? -14.948 -6.223 10.132 1.00 94.19 277 THR A C 1
ATOM 2159 O O . THR A 1 277 ? -13.907 -6.530 10.712 1.00 94.19 277 THR A O 1
ATOM 2162 N N . SER A 1 278 ? -15.749 -7.147 9.592 1.00 92.25 278 SER A N 1
ATOM 2163 C CA . SER A 1 278 ? -15.429 -8.578 9.595 1.00 92.25 278 SER A CA 1
ATOM 2164 C C . SER A 1 278 ? -14.161 -8.892 8.795 1.00 92.25 278 SER A C 1
ATOM 2166 O O . SER A 1 278 ? -13.340 -9.673 9.272 1.00 92.25 278 SER A O 1
ATOM 2168 N N . ILE A 1 279 ? -13.987 -8.312 7.601 1.00 85.31 279 ILE A N 1
ATOM 2169 C CA . ILE A 1 279 ? -12.764 -8.468 6.791 1.00 85.31 279 ILE A CA 1
ATOM 2170 C C . ILE A 1 279 ? -11.558 -7.979 7.594 1.00 85.31 279 ILE A C 1
ATOM 2172 O O . ILE A 1 279 ? -10.575 -8.705 7.725 1.00 85.31 279 ILE A O 1
ATOM 2176 N N . PHE A 1 280 ? -11.663 -6.797 8.208 1.00 91.31 280 PHE A N 1
ATOM 2177 C CA . PHE A 1 280 ? -10.602 -6.252 9.045 1.00 91.31 280 PHE A CA 1
ATOM 2178 C C . PHE A 1 280 ? -10.197 -7.235 10.150 1.00 91.31 280 PHE A C 1
ATOM 2180 O O . PHE A 1 280 ? -9.036 -7.618 10.221 1.00 91.31 280 PHE A O 1
ATOM 2187 N N . PHE A 1 281 ? -11.132 -7.697 10.982 1.00 93.69 281 PHE A N 1
ATOM 2188 C CA . PHE A 1 281 ? -10.784 -8.545 12.127 1.00 93.69 281 PHE A CA 1
ATOM 2189 C C . PHE A 1 281 ? -10.343 -9.965 11.760 1.00 93.69 281 PHE A C 1
ATOM 2191 O O . PHE A 1 281 ? -9.549 -10.555 12.491 1.00 93.69 281 PHE A O 1
ATOM 2198 N N . ARG A 1 282 ? -10.839 -10.525 10.653 1.00 85.19 282 ARG A N 1
ATOM 2199 C CA . ARG A 1 282 ? -10.484 -11.889 10.234 1.00 85.19 282 ARG A CA 1
ATOM 2200 C C . ARG A 1 282 ? -9.189 -11.951 9.441 1.00 85.19 282 ARG A C 1
ATOM 2202 O O . ARG A 1 282 ? -8.483 -12.949 9.536 1.00 85.19 282 ARG A O 1
ATOM 2209 N N . GLU A 1 283 ? -8.906 -10.924 8.648 1.00 79.81 283 GLU A N 1
ATOM 2210 C CA . GLU A 1 283 ? -7.858 -10.995 7.629 1.00 79.81 283 GLU A CA 1
ATOM 2211 C C . GLU A 1 283 ? -6.744 -9.977 7.827 1.00 79.81 283 GLU A C 1
ATOM 2213 O O . GLU A 1 283 ? -5.613 -10.255 7.456 1.00 79.81 283 GLU A O 1
ATOM 2218 N N . VAL A 1 284 ? -7.041 -8.806 8.397 1.00 80.31 284 VAL A N 1
ATOM 2219 C CA . VAL A 1 284 ? -6.051 -7.728 8.546 1.00 80.31 284 VAL A CA 1
ATOM 2220 C C . VAL A 1 284 ? -5.506 -7.665 9.967 1.00 80.31 284 VAL A C 1
ATOM 2222 O O . VAL A 1 284 ? -4.305 -7.541 10.165 1.00 80.31 284 VAL A O 1
ATOM 2225 N N . TYR A 1 285 ? -6.382 -7.766 10.963 1.00 86.19 285 TYR A N 1
ATOM 2226 C CA . TYR A 1 285 ? -6.050 -7.631 12.376 1.00 86.19 285 TYR A CA 1
ATOM 2227 C C . TYR A 1 285 ? -4.947 -8.593 12.848 1.00 86.19 285 TYR A C 1
ATOM 2229 O O . TYR A 1 285 ? -4.057 -8.103 13.538 1.00 86.19 285 TYR A O 1
ATOM 2237 N N . PRO A 1 286 ? -4.925 -9.895 12.474 1.00 84.44 286 PRO A N 1
ATOM 2238 C CA . PRO A 1 286 ? -3.865 -10.801 12.923 1.00 84.44 286 PRO A CA 1
ATOM 2239 C C . PRO A 1 286 ? -2.469 -10.332 12.501 1.00 84.44 286 PRO A C 1
ATOM 2241 O O . PRO A 1 286 ? -1.568 -10.289 13.330 1.00 84.44 286 PRO A O 1
ATOM 2244 N N . ASP A 1 287 ? -2.313 -9.912 11.242 1.00 74.62 287 ASP A N 1
ATOM 2245 C CA . ASP A 1 287 ? -1.044 -9.389 10.728 1.00 74.62 287 ASP A CA 1
ATOM 2246 C C . ASP A 1 287 ? -0.741 -7.982 11.269 1.00 74.62 287 ASP A C 1
ATOM 2248 O O . ASP A 1 287 ? 0.413 -7.642 11.523 1.00 74.62 287 ASP A O 1
ATOM 2252 N N . LEU A 1 288 ? -1.770 -7.150 11.465 1.00 79.44 288 LEU A N 1
ATOM 2253 C CA . LEU A 1 288 ? -1.622 -5.781 11.966 1.00 79.44 288 LEU A CA 1
ATOM 2254 C C . LEU A 1 288 ? -1.257 -5.743 13.460 1.00 79.44 288 LEU A C 1
ATOM 2256 O O . LEU A 1 288 ? -0.669 -4.764 13.917 1.00 79.44 288 LEU A O 1
ATOM 2260 N N . CYS A 1 289 ? -1.578 -6.787 14.230 1.00 79.75 289 CYS A N 1
ATOM 2261 C CA . CYS A 1 289 ? -1.170 -6.926 15.631 1.00 79.75 289 CYS A CA 1
ATOM 2262 C C . CYS A 1 289 ? 0.350 -6.945 15.796 1.00 79.75 289 CYS A C 1
ATOM 2264 O O . CYS A 1 289 ? 0.857 -6.324 16.731 1.00 79.75 289 CYS A O 1
ATOM 2266 N N . ASP A 1 290 ? 1.062 -7.589 14.870 1.00 75.12 290 ASP A N 1
ATOM 2267 C CA . ASP A 1 290 ? 2.526 -7.580 14.852 1.00 75.12 290 ASP A CA 1
ATOM 2268 C C . ASP A 1 290 ? 3.065 -6.170 14.565 1.00 75.12 290 ASP A C 1
ATOM 2270 O O . ASP A 1 290 ? 4.154 -5.797 14.975 1.00 75.12 290 ASP A O 1
ATOM 2274 N N . GLU A 1 291 ? 2.296 -5.352 13.851 1.00 69.00 291 GLU A N 1
ATOM 2275 C CA . GLU A 1 291 ? 2.743 -4.072 13.307 1.00 69.00 291 GLU A CA 1
ATOM 2276 C C . GLU A 1 291 ? 2.422 -2.887 14.221 1.00 69.00 291 GLU A C 1
ATOM 2278 O O . GLU A 1 291 ? 3.135 -1.880 14.235 1.00 69.00 291 GLU A O 1
ATOM 2283 N N . VAL A 1 292 ? 1.336 -3.004 14.978 1.00 75.94 292 VAL A N 1
ATOM 2284 C CA . VAL A 1 292 ? 0.861 -2.013 15.934 1.00 75.94 292 VAL A CA 1
ATOM 2285 C C . VAL A 1 292 ? 0.754 -2.730 17.283 1.00 75.94 292 VAL A C 1
ATOM 2287 O O . VAL A 1 292 ? -0.306 -3.254 17.616 1.00 75.94 292 VAL A O 1
ATOM 2290 N N . PRO A 1 293 ? 1.810 -2.725 18.121 1.00 76.19 293 PRO A N 1
ATOM 2291 C CA . PRO A 1 293 ? 1.840 -3.511 19.362 1.00 76.19 293 PRO A CA 1
ATOM 2292 C C . PRO A 1 293 ? 0.693 -3.198 20.336 1.00 76.19 293 PRO A C 1
ATOM 2294 O O . PRO A 1 293 ? 0.300 -4.011 21.166 1.00 76.19 293 PRO A O 1
ATOM 2297 N N . ARG A 1 294 ? 0.123 -1.990 20.237 1.00 87.81 294 ARG A N 1
ATOM 2298 C CA . ARG A 1 294 ? -1.016 -1.539 21.048 1.00 87.81 294 ARG A CA 1
ATOM 2299 C C . ARG A 1 294 ? -2.369 -1.731 20.358 1.00 87.81 294 ARG A C 1
ATOM 2301 O O . ARG A 1 294 ? -3.360 -1.212 20.866 1.00 87.81 294 ARG A O 1
ATOM 2308 N N . LEU A 1 295 ? -2.440 -2.445 19.234 1.00 89.56 295 LEU A N 1
ATOM 2309 C CA . LEU A 1 295 ? -3.649 -2.556 18.414 1.00 89.56 295 LEU A CA 1
ATOM 2310 C C . LEU A 1 295 ? -4.825 -3.126 19.196 1.00 89.56 295 LEU A C 1
ATOM 2312 O O . LEU A 1 295 ? -5.904 -2.545 19.165 1.00 89.56 295 LEU A O 1
ATOM 2316 N N . ALA A 1 296 ? -4.614 -4.212 19.942 1.00 92.94 296 ALA A N 1
ATOM 2317 C CA . ALA A 1 296 ? -5.662 -4.823 20.757 1.00 92.94 296 ALA A CA 1
ATOM 2318 C C . ALA A 1 296 ? -6.238 -3.825 21.778 1.00 92.94 296 ALA A C 1
ATOM 2320 O O . ALA A 1 296 ? -7.453 -3.727 21.957 1.00 92.94 296 ALA A O 1
ATOM 2321 N N . VAL A 1 297 ? -5.373 -3.012 22.395 1.00 93.44 297 VAL A N 1
ATOM 2322 C CA . VAL A 1 297 ? -5.778 -1.952 23.332 1.00 93.44 297 VAL A CA 1
ATOM 2323 C C . VAL A 1 297 ? -6.524 -0.839 22.601 1.00 93.44 297 VAL A C 1
ATOM 2325 O O . VAL A 1 297 ? -7.571 -0.397 23.065 1.00 93.44 297 VAL A O 1
ATOM 2328 N N . VAL A 1 298 ? -6.030 -0.394 21.444 1.00 94.75 298 VAL A N 1
ATOM 2329 C CA . VAL A 1 298 ? -6.694 0.625 20.615 1.00 94.75 298 VAL A CA 1
ATOM 2330 C C . VAL A 1 298 ? -8.090 0.156 20.202 1.00 94.75 298 VAL A C 1
ATOM 2332 O O . VAL A 1 298 ? -9.062 0.883 20.386 1.00 94.75 298 VAL A O 1
ATOM 2335 N N . MET A 1 299 ? -8.220 -1.077 19.715 1.00 96.06 299 MET A N 1
ATOM 2336 C CA . MET A 1 299 ? -9.501 -1.632 19.282 1.00 96.06 299 MET A CA 1
ATOM 2337 C C . MET A 1 299 ? -10.478 -1.772 20.448 1.00 96.06 299 MET A C 1
ATOM 2339 O O . MET A 1 299 ? -11.609 -1.300 20.350 1.00 96.06 299 MET A O 1
ATOM 2343 N N . SER A 1 300 ? -10.042 -2.356 21.566 1.00 94.62 300 SER A N 1
ATOM 2344 C CA . SER A 1 300 ? -10.894 -2.582 22.742 1.00 94.62 300 SER A CA 1
ATOM 2345 C C . SER A 1 300 ? -11.312 -1.301 23.467 1.00 94.62 300 SER A C 1
ATOM 2347 O O . SER A 1 300 ? -12.430 -1.247 23.975 1.00 94.62 300 SER A O 1
ATOM 2349 N N . SER A 1 301 ? -10.462 -0.270 23.502 1.00 94.25 301 SER A N 1
ATOM 2350 C CA . SER A 1 301 ? -10.734 0.968 24.251 1.00 94.25 301 SER A CA 1
ATOM 2351 C C . SER A 1 301 ? -11.288 2.118 23.408 1.00 94.25 301 SER A C 1
ATOM 2353 O O . SER A 1 301 ? -11.996 2.967 23.947 1.00 94.25 301 SER A O 1
ATOM 2355 N N . GLU A 1 302 ? -11.004 2.163 22.102 1.00 95.62 302 GLU A N 1
ATOM 2356 C CA . GLU A 1 302 ? -11.382 3.296 21.247 1.00 95.62 302 GLU A CA 1
ATOM 2357 C C . GLU A 1 302 ? -12.443 2.938 20.200 1.00 95.62 302 GLU A C 1
ATOM 2359 O O . GLU A 1 302 ? -13.377 3.715 20.010 1.00 95.62 302 GLU A O 1
ATOM 2364 N N . PHE A 1 303 ? -12.335 1.787 19.524 1.00 95.00 303 PHE A N 1
ATOM 2365 C CA . PHE A 1 303 ? -13.200 1.466 18.379 1.00 95.00 303 PHE A CA 1
ATOM 2366 C C . PHE A 1 303 ? -14.412 0.603 18.749 1.00 95.00 303 PHE A C 1
ATOM 2368 O O . PHE A 1 303 ? -15.557 0.988 18.498 1.00 95.00 303 PHE A O 1
ATOM 2375 N N . LEU A 1 304 ? -14.187 -0.542 19.398 1.00 94.25 304 LEU A N 1
ATOM 2376 C CA . LEU A 1 304 ? -15.247 -1.483 19.764 1.00 94.25 304 LEU A CA 1
ATOM 2377 C C . LEU A 1 304 ? -16.312 -0.889 20.697 1.00 94.25 304 LEU A C 1
ATOM 2379 O O . LEU A 1 304 ? -17.486 -1.197 20.488 1.00 94.25 304 LEU A O 1
ATOM 2383 N N . PRO A 1 305 ? -15.991 -0.015 21.674 1.00 93.25 305 PRO A N 1
ATOM 2384 C CA . PRO A 1 305 ? -17.023 0.629 22.484 1.00 93.25 305 PRO A CA 1
ATOM 2385 C C . PRO A 1 305 ? -17.977 1.494 21.650 1.00 93.25 305 PRO A C 1
ATOM 2387 O O . PRO A 1 305 ? -19.177 1.522 21.919 1.00 93.25 305 PRO A O 1
ATOM 2390 N N . LEU A 1 306 ? -17.471 2.167 20.608 1.00 92.50 306 LEU A N 1
ATOM 2391 C CA . LEU A 1 306 ? -18.294 2.977 19.706 1.00 92.50 306 LEU A CA 1
ATOM 2392 C C . LEU A 1 306 ? -19.205 2.103 18.837 1.00 92.50 306 LEU A C 1
ATOM 2394 O O . LEU A 1 306 ? -20.379 2.438 18.662 1.00 92.50 306 LEU A O 1
ATOM 2398 N N . LEU A 1 307 ? -18.682 0.980 18.334 1.00 91.38 307 LEU A N 1
ATOM 2399 C CA . LEU A 1 307 ? -19.457 0.007 17.564 1.00 91.38 307 LEU A CA 1
ATOM 2400 C C . LEU A 1 307 ? -20.551 -0.635 18.415 1.00 91.38 307 LEU A C 1
ATOM 2402 O O . LEU A 1 307 ? -21.714 -0.564 18.040 1.00 91.38 307 LEU A O 1
ATOM 2406 N N . ARG A 1 308 ? -20.216 -1.166 19.597 1.00 90.88 308 ARG A N 1
ATOM 2407 C CA . ARG A 1 308 ? -21.191 -1.785 20.515 1.00 90.88 308 ARG A CA 1
ATOM 2408 C C . ARG A 1 308 ? -22.290 -0.816 20.953 1.00 90.88 308 ARG A C 1
ATOM 2410 O O . ARG A 1 308 ? -23.419 -1.235 21.167 1.00 90.88 308 ARG A O 1
ATOM 2417 N N . LYS A 1 309 ? -21.974 0.477 21.088 1.00 89.38 309 LYS A N 1
ATOM 2418 C CA . LYS A 1 309 ? -22.968 1.513 21.403 1.00 89.38 309 LYS A CA 1
ATOM 2419 C C . LYS A 1 309 ? -23.929 1.777 20.241 1.00 89.38 309 LYS A C 1
ATOM 2421 O O . LYS A 1 309 ? -25.081 2.123 20.481 1.00 89.38 309 LYS A O 1
ATOM 2426 N N . SER A 1 310 ? -23.438 1.702 19.008 1.00 86.50 310 SER A N 1
ATOM 2427 C CA . SER A 1 310 ? -24.169 2.192 17.834 1.00 86.50 310 SER A CA 1
ATOM 2428 C C . SER A 1 310 ? -24.844 1.082 17.033 1.00 86.50 310 SER A C 1
ATOM 2430 O O . SER A 1 310 ? -25.844 1.331 16.368 1.00 86.50 310 SER A O 1
ATOM 2432 N N . TRP A 1 311 ? -24.301 -0.132 17.072 1.00 87.81 311 TRP A N 1
ATOM 2433 C CA . TRP A 1 311 ? -24.852 -1.308 16.413 1.00 87.81 311 TRP A CA 1
ATOM 2434 C C . TRP A 1 311 ? -25.678 -2.077 17.441 1.00 87.81 311 TRP A C 1
ATOM 2436 O O . TRP A 1 311 ? -25.158 -2.544 18.451 1.00 87.81 311 TRP A O 1
ATOM 2446 N N . THR A 1 312 ? -26.985 -2.174 17.205 1.00 69.81 312 THR A N 1
ATOM 2447 C CA . THR A 1 312 ? -27.966 -2.719 18.158 1.00 69.81 312 THR A CA 1
ATOM 2448 C C . THR A 1 312 ? -27.804 -4.219 18.423 1.00 69.81 312 THR A C 1
ATOM 2450 O O . THR A 1 312 ? -28.341 -4.720 19.409 1.00 69.81 312 THR A O 1
ATOM 2453 N N . GLN A 1 313 ? -27.039 -4.939 17.596 1.00 69.25 313 GLN A N 1
ATOM 2454 C CA . GLN A 1 313 ? -26.813 -6.378 17.716 1.00 69.25 313 GLN A CA 1
ATOM 2455 C C . GLN A 1 313 ? -25.352 -6.688 18.073 1.00 69.25 313 GLN A C 1
ATOM 2457 O O . GLN A 1 313 ? -24.473 -6.783 17.219 1.00 69.25 313 GLN A O 1
ATOM 2462 N N . ALA A 1 314 ? -25.077 -6.908 19.363 1.00 61.56 314 ALA A N 1
ATOM 2463 C CA . ALA A 1 314 ? -23.749 -7.335 19.824 1.00 61.56 314 ALA A CA 1
ATOM 2464 C C . ALA A 1 314 ? -23.340 -8.725 19.284 1.00 61.56 314 ALA A C 1
ATOM 2466 O O . ALA A 1 314 ? -22.149 -9.023 19.172 1.00 61.56 314 ALA A O 1
ATOM 2467 N N . ALA A 1 315 ? -24.319 -9.567 18.931 1.00 61.34 315 ALA A N 1
ATOM 2468 C CA . ALA A 1 315 ? -24.098 -10.879 18.324 1.00 61.34 315 ALA A CA 1
ATOM 2469 C C . ALA A 1 315 ? -23.420 -10.781 16.946 1.00 61.34 315 ALA A C 1
ATOM 2471 O O . ALA A 1 315 ? -22.534 -11.587 16.653 1.00 61.34 315 ALA A O 1
ATOM 2472 N N . ASP A 1 316 ? -23.757 -9.751 16.162 1.00 70.31 316 ASP A N 1
ATOM 2473 C CA . ASP A 1 316 ? -23.177 -9.525 14.836 1.00 70.31 316 ASP A CA 1
ATOM 2474 C C . ASP A 1 316 ? -21.680 -9.224 14.930 1.00 70.31 316 ASP A C 1
ATOM 2476 O O . ASP A 1 316 ? -20.896 -9.743 14.142 1.00 70.31 316 ASP A O 1
ATOM 2480 N N . LEU A 1 317 ? -21.261 -8.465 15.949 1.00 80.81 317 LEU A N 1
ATOM 2481 C CA . LEU A 1 317 ? -19.853 -8.155 16.216 1.00 80.81 317 LEU A CA 1
ATOM 2482 C C . LEU A 1 317 ? -19.078 -9.390 16.692 1.00 80.81 317 LEU A C 1
ATOM 2484 O O . LEU A 1 317 ? -18.026 -9.735 16.151 1.00 80.81 317 LEU A O 1
ATOM 2488 N N . ASN A 1 318 ? -19.603 -10.102 17.689 1.00 84.25 318 ASN A N 1
ATOM 2489 C CA . ASN A 1 318 ? -18.884 -11.212 18.321 1.00 84.25 318 ASN A CA 1
ATOM 2490 C C . ASN A 1 318 ? -18.618 -12.397 17.371 1.00 84.25 318 ASN A C 1
ATOM 2492 O O . ASN A 1 318 ? -17.693 -13.175 17.616 1.00 84.25 318 ASN A O 1
ATOM 2496 N N . GLY A 1 319 ? -19.374 -12.516 16.272 1.00 84.81 319 GLY A N 1
ATOM 2497 C CA . GLY A 1 319 ? -19.198 -13.556 15.253 1.00 84.81 319 GLY A CA 1
ATOM 2498 C C . GLY A 1 319 ? -17.898 -13.460 14.439 1.00 84.81 319 GLY A C 1
ATOM 2499 O O . GLY A 1 319 ? -17.480 -14.442 13.816 1.00 84.81 319 GLY A O 1
ATOM 2500 N N . PHE A 1 320 ? -17.226 -12.308 14.434 1.00 86.44 320 PHE A N 1
ATOM 2501 C CA . PHE A 1 320 ? -15.950 -12.124 13.731 1.00 86.44 320 PHE A CA 1
ATOM 2502 C C . PHE A 1 320 ? -14.835 -11.532 14.597 1.00 86.44 320 PHE A C 1
ATOM 2504 O O . PHE A 1 320 ? -13.709 -11.429 14.116 1.00 86.44 320 PHE A O 1
ATOM 2511 N N . LEU A 1 321 ? -15.106 -11.187 15.861 1.00 91.81 321 LEU A N 1
ATOM 2512 C CA . LEU A 1 321 ? -14.065 -10.704 16.765 1.00 91.81 321 LEU A CA 1
ATOM 2513 C C . LEU A 1 321 ? -13.132 -11.836 17.240 1.00 91.81 321 LEU A C 1
ATOM 2515 O O . LEU A 1 321 ? -13.611 -12.928 17.593 1.00 91.81 321 LEU A O 1
ATOM 2519 N N . PRO A 1 322 ? -11.815 -11.570 17.318 1.00 89.12 322 PRO A N 1
ATOM 2520 C CA . PRO A 1 322 ? -10.852 -12.407 18.028 1.00 89.12 322 PRO A CA 1
ATOM 2521 C C . PRO A 1 322 ? -11.256 -12.611 19.493 1.00 89.12 322 PRO A C 1
ATOM 2523 O O . PRO A 1 322 ? -11.933 -11.762 20.076 1.00 89.12 322 PRO A O 1
ATOM 2526 N N . LYS A 1 323 ? -10.867 -13.739 20.099 1.00 87.50 323 LYS A N 1
ATOM 2527 C CA . LYS A 1 323 ? -11.322 -14.124 21.452 1.00 87.50 323 LYS A CA 1
ATOM 2528 C C . LYS A 1 323 ? -10.943 -13.087 22.509 1.00 87.50 323 LYS A C 1
ATOM 2530 O O . LYS A 1 323 ? -11.714 -12.844 23.424 1.00 87.50 323 LYS A O 1
ATOM 2535 N N . GLU A 1 324 ? -9.783 -12.474 22.347 1.00 87.81 324 GLU A N 1
ATOM 2536 C CA . GLU A 1 324 ? -9.212 -11.454 23.217 1.00 87.81 324 GLU A CA 1
ATOM 2537 C C . GLU A 1 324 ? -9.940 -10.099 23.159 1.00 87.81 324 GLU A C 1
ATOM 2539 O O . GLU A 1 324 ? -9.712 -9.252 24.018 1.00 87.81 324 GLU A O 1
ATOM 2544 N N . LEU A 1 325 ? -10.814 -9.886 22.168 1.00 88.94 325 LEU A N 1
ATOM 2545 C CA . LEU A 1 325 ? -11.563 -8.638 21.978 1.00 88.94 325 LEU A CA 1
ATOM 2546 C C . LEU A 1 325 ? -13.072 -8.759 22.246 1.00 88.94 325 LEU A C 1
ATOM 2548 O O . LEU A 1 325 ? -13.786 -7.752 22.139 1.00 88.94 325 LEU A O 1
ATOM 2552 N N . ARG A 1 326 ? -13.562 -9.964 22.555 1.00 86.06 326 ARG A N 1
ATOM 2553 C CA . ARG A 1 326 ? -14.986 -10.239 22.798 1.00 86.06 326 ARG A CA 1
ATOM 2554 C C . ARG A 1 326 ? -15.474 -9.658 24.115 1.00 86.06 326 ARG A C 1
ATOM 2556 O O . ARG A 1 326 ? -14.750 -9.775 25.123 1.00 86.06 326 ARG A O 1
#

Secondary structure (DSSP, 8-state):
---------HHHHHHHHHHHHHHHHHHHHHHHHHHHTTSS-TTHHHHHHHHHHHGGGT-THHHHHHHHHHHHHHHHH-STT-TTHHHHHHHHHHHHHHHH-TTS-HHHHHHHHHHHHHHHTTT--SSPP--------PPPPPPP----------------------------S---HHHHHHHHHHHHGGGG-SSSTTSHHHHHHHHHHH--HHHHHHHHHHTT--HHHHHHHHHHHHHHHHT-S-HHHHHHHHHHHHHHTSSTT-SS-HHHHHHHHHHIIIIIHHHHHHH-TTHHHHIIIIIHHHHHHHSS-HHHHHTTS-GGG-

Organism: Symbiodinium microadriaticum (NCBI:txid2951)

Radius of gyration: 26.21 Å; chains: 1; bounding box: 63×79×70 Å

Foldseek 3Di:
DDDPPPPPDPVLQVVLVVVVLVVLLVVLLVVLVCCLVVVDDVVVLLLQLVLLVVCCLVPVSSLVSSLSNCLSNVLRQCDPPHPCNVSVVVSLVVLVVVLPDPSHDPVSSVSSVVSVVCVVVSVDDPDDPPPPPPPDDDDDDDDDDDDDDDDDDDDDDDDDDDDDDDDDPDPPDDDDVVVVVVVVVSVVVVVPPPDDCQELNVLLVVCLVVVPLVVSQVSLLVNQPDQVCLLVSLLVQLLVLLPDPDPVSSLSSLLSSLQLLDDPSRSYDVVSNLSSLLCNQQPPVVSCCSNRVCSLVCCQPRRVVSCPVRPVDPVSVVVRHDPSRD

Sequence (326 aa):
MFSAAHTAQPDDMEESRLRRKHRDLGTMKWIGELLTRGLLRSRLLCSCVQQLLAERRRCPQFVEFAAALLRSAGKTFDVPSWEHRPQLQKLFAEMEELSTSDSLSLRLRFLLRDLLELRAAAWESARPPKQLSKEARSPPSAPRLDAAKPLPVLSSVTTTQCQGGAFRPDSFSVAPHWMILVVMKMKTTMTMCGNDDAGVLGTLRDLRADRDAKKAVARLKAAGVPRKLQAVEFSDMITRVAEDASGPARRASFAVLVRLSLGEESAFHHDECVRGTSIFFREVYPDLCDEVPRLAVVMSSEFLPLLRKSWTQAADLNGFLPKELR

InterPro domains:
  IPR003890 MIF4G-like, type 3 [PF02854] (12-120)
  IPR016024 Armadillo-type fold [SSF48371] (11-124)

pLDDT: mean 72.59, std 23.95, range [22.27, 98.0]

=== Feature glossary ===
A reading guide for the features in this record.

Start from the sequence.

  · Sequence gives the chain of amino acids in standard one-letter code (A=alanine, C=cysteine, …, Y=tyrosine), read N→C. It is the only feature that is directly encoded by the gene; all structural features are derived from the folded form of this sequence.

Fold it, and you get atomic coordinates and the backbone conformation that goes with them.

  · Structure coordinates are given as an mmCIF _atom_site loop: one row per atom with element, residue name, chain id, sequence number, and x/y/z position in Å. Only the four main-chain atoms per residue are included here; side chains are omitted to keep the record compact.

  · Backbone dihedral angles. Every residue except chain termini has a φ (preceding-C → N → Cα → C) and a ψ (N → Cα → C → next-N). They are reported in degrees following the IUPAC sign convention. Secondary structure is essentially a statement about which (φ, ψ) basin each residue occupies.

  · Eight-state secondary structure (DSSP): H is the canonical α-helix, G the tighter 3₁₀-helix, I the wider π-helix; E/B are β-structure, T and S are turns and bends, and '-' is everything else. DSSP derives these from the pattern of main-chain N–H···O=C hydrogen bonds, not from the sequence.

  · SS3 is a coarse helix/strand/coil call (letters a/b/c) made by the P-SEA algorithm from inter-Cα distances and dihedrals. It is less detailed than DSSP but needs only Cα positions.

Summarize the fold with a handful of shape descriptors and a per-residue structural alphabet.

  · Radius of gyration (Rg) is the root-mean-square distance of Cα atoms from their centroid — a single number for overall size and compactness. A globular domain of N residues has Rg ≈ 2.2·N^0.38 Å; an extended or disordered chain has a much larger Rg. The Cα contact count is the number of residue pairs whose Cα atoms are within 8 Å and are more than four positions apart in sequence — a standard proxy for tertiary packing density. The bounding box is the smallest axis-aligned box enclosing all Cα atoms.

  · 3Di is Foldseek's structural alphabet. Each residue is assigned one of twenty discrete states based on how its Cα sits relative to its spatial (not sequential) neighbors. Aligning 3Di strings finds structural homologs roughly as well as full 3D superposition, but orders of magnitude faster.

  · Solvent-accessible surface area (SASA) is the area in Å² traced out by the centre of a 1.4 Å probe sphere (a water molecule) rolled over the protein's van der Waals surface (Shrake–Rupley / Lee–Richards construction). Buried residues have near-zero SASA; fully exposed residues can exceed 200 Å². The total SASA scales roughly with the number of surface residues.

Ask how reliable the model is.

  · For AlphaFold models, the B-factor field carries pLDDT — the model's own estimate of local accuracy on a 0–100 scale. Regions with pLDDT<50 should be treated as essentially unmodeled; they often correspond to intrinsically disordered segments.

  · For experimental (PDB) structures, the B-factor (temperature factor) quantifies the positional spread of each atom in the crystal — a combination of thermal vibration and static disorder — in units of Å². High B-factors mark flexible loops or poorly resolved regions; low B-factors mark the rigid, well-ordered core.

  · Predicted Aligned Error (PAE) is an AlphaFold confidence matrix: entry (i, j) is the expected error in the position of residue j, in ångströms, when the prediction is superimposed on the true structure at residue i. Low PAE within a block of residues means that block is internally rigid and well-predicted; high PAE between two blocks means their relative placement is uncertain even if each block individually is confident.

Place it in context: what it resembles, what it is annotated as, and how it looks.

  · Structural nearest neighbors (via Foldseek easy-search vs the PDB). Reported per hit: target PDB id, E-value, and alignment TM-score. A TM-score above ~0.5 is the conventional threshold for 'same fold'.

  · Functional annotations link the protein to curated databases. InterPro entries identify conserved domains and families by matching the sequence against member-database signatures (Pfam, PROSITE, CDD, …). Gene Ontology (GO) terms describe molecular function, biological process, and cellular component in a controlled vocabulary. CATH places the structure in a hierarchical fold classification (Class/Architecture/Topology/Homologous-superfamily). The organism is the source species.

  · The contact map is a binary N×N matrix image: pixel (i, j) is dark where Cα_i and Cα_j are within 8 Å and |i−j|>4. Because the |i−j|>4 filter removes local helical contacts, off-diagonal stripes parallel to the main diagonal indicate parallel β-sheets; stripes perpendicular to it indicate antiparallel β-sheets. The Ramachandran plot scatters every residue's (φ, ψ) pair against the sterically allowed regions. The PAE heatmap renders the predicted-aligned-error matrix.

  · Six rendered views show the 3D structure from the faces of a cube — i.e. along ±x, ±y, ±z. Rendering representation is drawn randomly per protein from cartoon (secondary-structure ribbons), sticks (backbone bonds), or molecular surface; coloring is either N→C rainbow (blue at the N-terminus through red at the C-terminus) or one color per chain.